Protein AF-0000000075738454 (afdb_homodimer)

Sequence (302 aa):
MANNEEPSRGLLDPVAKMLRLPFGTPEFIDKIVAGSVNQVGRRTLYMLITTWDAAGGGPFAASAVASTGLAKTAEIVQSMFIGPIFNPLLKMLGADKIAVRASLCASQLVGLGIMRYGLRSEPMHSMSVDALVDAIGPTMQHYLVGDISRGMANNEEPSRGLLDPVAKMLRLPFGTPEFIDKIVAGSVNQVGRRTLYMLITTWDAAGGGPFAASAVASTGLAKTAEIVQSMFIGPIFNPLLKMLGADKIAVRASLCASQLVGLGIMRYGLRSEPMHSMSVDALVDAIGPTMQHYLVGDISRG

Foldseek 3Di:
DPPPPLPPPVPEDPLCVQQQASHHQVVLLCQLLVDDLQQSLLSNLLRSVVSCVVVQLGNQLVQLPDPCHLVNSLVVNLVSQLPSHQLVSLVVVVHPPSNQLSNQLSVVVSVLSCQQRNVVPPPSVVDDSVVCSVVCSVVNSCSRHNDPDPD/DPPPPLPPPVPEDPLCVQQQASHHQVVLLCQLVVDDLQQSLLSNLLRSVVSCVVVQLGNQLVQLPDPCHLVNSLVVNLVSQLPSHQLVSLVVVVHPPSNQLSNQLSVVVSVLSCQQRNVVHPPSVVDDSVVCSVVCSVVNSCSRHNDPDPD

Radius of gyration: 19.19 Å; Cα contacts (8 Å, |Δi|>4): 409; chains: 2; bounding box: 45×64×48 Å

Secondary structure (DSSP, 8-state):
--------GGGS-HHHHHTT-SS-HHHHHHHHHTS-GGGHHHHHHHHHHHHHHHTTTHHHHHHHSSTTHHHHHHHHHHHHIIIIIIHHHHHHHT-SSHHHHHHHHHHHHHHHHIIIIIS--TTTTT--HHHHHHHHHHHHHHHHHS--S--/--------GGGS-HHHHHTT-SS-HHHHHHHHHTS-GGGHHHHHHHHHHHHHHHTTTHHHHHHHSSTTHHHHHHHHHHHHIIIIIIHHHHHHHT-SSHHHHHHHHHHHHHHHHIIIIIS--TTTTT--HHHHHHHHHHHHHHHHHS--S--

pLDDT: mean 91.1, std 14.72, range [26.97, 98.75]

Nearest PDB structures (foldseek):
  2np3-assembly1_A  TM=6.933E-01  e=3.991E-04  Streptomyces coelicolor
  2np3-assembly1_B  TM=7.091E-01  e=2.432E-03  Streptomyces coelicolor
  2np3-assembly1_A  TM=6.933E-01  e=3.858E-04  Streptomyces coelicolor
  2np3-assembly1_B  TM=7.091E-01  e=2.894E-03  Streptomyces coelicolor

Solvent-accessible surface area (backbone atoms only — not comparable to full-atom values): 15772 Å² total; per-residue (Å²): 130,84,77,78,70,69,75,69,72,80,76,44,45,72,62,16,57,59,56,41,46,94,53,38,54,69,57,54,50,49,61,40,64,72,50,60,78,92,45,31,19,35,49,46,47,45,54,52,50,53,32,20,64,74,51,69,32,20,50,35,29,56,19,62,78,34,88,76,26,44,50,53,44,50,54,52,48,41,49,44,37,26,54,76,43,33,39,58,46,31,56,74,70,68,44,72,65,43,66,58,30,18,42,50,45,27,23,43,50,50,12,42,39,39,37,32,32,36,64,50,36,79,56,59,43,75,52,51,68,67,56,48,29,42,44,46,14,61,46,40,31,35,41,61,74,42,80,46,57,77,124,130,84,77,76,68,70,75,70,71,80,74,45,46,73,62,18,57,59,56,40,46,94,53,38,54,70,58,53,49,49,61,41,65,70,49,60,81,92,45,32,20,35,47,46,48,46,52,52,51,54,33,20,63,73,51,69,33,21,50,34,28,57,19,62,78,33,88,77,27,46,50,55,44,51,55,53,47,43,51,44,36,25,56,76,44,33,39,58,46,31,57,74,68,67,43,72,66,43,66,57,30,17,43,51,45,26,23,43,49,50,12,43,38,39,36,31,32,36,64,50,35,81,56,58,44,74,53,50,68,65,55,48,30,41,45,46,14,60,46,41,31,35,42,60,72,43,81,47,56,76,124

Structure (mmCIF, N/CA/C/O backbone):
data_AF-0000000075738454-model_v1
#
loop_
_entity.id
_entity.type
_entity.pdbx_description
1 polymer 'Tetracyclin repressor-like C-terminal domain-containing protein'
#
loop_
_atom_site.group_PDB
_atom_site.id
_atom_site.type_symbol
_atom_site.label_atom_id
_atom_site.label_alt_id
_atom_site.label_comp_id
_atom_site.label_asym_id
_atom_site.label_entity_id
_atom_site.label_seq_id
_atom_site.pdbx_PDB_ins_code
_atom_site.Cartn_x
_atom_site.Cartn_y
_atom_site.Cartn_z
_atom_site.occupancy
_atom_site.B_iso_or_equiv
_atom_site.auth_seq_id
_atom_site.auth_comp_id
_atom_site.auth_asym_id
_atom_site.auth_atom_id
_atom_site.pdbx_PDB_model_num
ATOM 1 N N . MET A 1 1 ? -23.406 36.938 9.867 1 27.5 1 MET A N 1
ATOM 2 C CA . MET A 1 1 ? -22.938 36.094 8.773 1 27.5 1 MET A CA 1
ATOM 3 C C . MET A 1 1 ? -21.5 35.625 9 1 27.5 1 MET A C 1
ATOM 5 O O . MET A 1 1 ? -20.594 36.469 9.031 1 27.5 1 MET A O 1
ATOM 9 N N . ALA A 1 2 ? -21.281 34.719 9.891 1 34.38 2 ALA A N 1
ATOM 10 C CA . ALA A 1 2 ? -20 34.188 10.367 1 34.38 2 ALA A CA 1
ATOM 11 C C . ALA A 1 2 ? -19.078 33.844 9.203 1 34.38 2 ALA A C 1
ATOM 13 O O . ALA A 1 2 ? -19.422 33.062 8.344 1 34.38 2 ALA A O 1
ATOM 14 N N . ASN A 1 3 ? -18.359 34.781 8.68 1 34.34 3 ASN A N 1
ATOM 15 C CA . ASN A 1 3 ? -17.344 34.594 7.652 1 34.34 3 ASN A CA 1
ATOM 16 C C . ASN A 1 3 ? -16.391 33.438 8.023 1 34.34 3 ASN A C 1
ATOM 18 O O . ASN A 1 3 ? -15.555 33.594 8.906 1 34.34 3 ASN A O 1
ATOM 22 N N . ASN A 1 4 ? -16.781 32.219 8.164 1 39.31 4 ASN A N 1
ATOM 23 C CA . ASN A 1 4 ? -15.953 31.031 8.281 1 39.31 4 ASN A CA 1
ATOM 24 C C . ASN A 1 4 ? -14.828 31.016 7.254 1 39.31 4 ASN A C 1
ATOM 26 O O . ASN A 1 4 ? -15.023 30.609 6.109 1 39.31 4 ASN A O 1
ATOM 30 N N . GLU A 1 5 ? -13.992 31.984 7.145 1 38.47 5 GLU A N 1
ATOM 31 C CA . GLU A 1 5 ? -12.828 32.062 6.258 1 38.47 5 GLU A CA 1
ATOM 32 C C . GLU A 1 5 ? -11.977 30.812 6.363 1 38.47 5 GLU A C 1
ATOM 34 O O . GLU A 1 5 ? -11.578 30.406 7.461 1 38.47 5 GLU A O 1
ATOM 39 N N . GLU A 1 6 ? -12.219 29.766 5.539 1 47.38 6 GLU A N 1
ATOM 40 C CA . GLU A 1 6 ? -11.242 28.688 5.371 1 47.38 6 GLU A CA 1
ATOM 41 C C . GLU A 1 6 ? -9.82 29.203 5.551 1 47.38 6 GLU A C 1
ATOM 43 O O . GLU A 1 6 ? -9.445 30.234 4.984 1 47.38 6 GLU A O 1
ATOM 48 N N . PRO A 1 7 ? -9.18 29.062 6.656 1 47.97 7 PRO A N 1
ATOM 49 C CA . PRO A 1 7 ? -7.801 29.547 6.758 1 47.97 7 PRO A CA 1
ATOM 50 C C . PRO A 1 7 ? -7.086 29.578 5.406 1 47.97 7 PRO A C 1
ATOM 52 O O . PRO A 1 7 ? -7.352 28.734 4.547 1 47.97 7 PRO A O 1
ATOM 55 N N . SER A 1 8 ? -6.652 30.688 4.844 1 50.62 8 SER A N 1
ATOM 56 C CA . SER A 1 8 ? -6.023 30.984 3.559 1 50.62 8 SER A CA 1
ATOM 57 C C . SER A 1 8 ? -5.012 29.906 3.182 1 50.62 8 SER A C 1
ATOM 59 O O . SER A 1 8 ? -3.965 29.781 3.816 1 50.62 8 SER A O 1
ATOM 61 N N . ARG A 1 9 ? -5.406 28.703 2.713 1 56.66 9 ARG A N 1
ATOM 62 C CA . ARG A 1 9 ? -4.531 27.703 2.096 1 56.66 9 ARG A CA 1
ATOM 63 C C . ARG A 1 9 ? -3.344 28.375 1.41 1 56.66 9 ARG A C 1
ATOM 65 O O . ARG A 1 9 ? -2.354 27.719 1.092 1 56.66 9 ARG A O 1
ATOM 72 N N . GLY A 1 10 ? -3.447 29.594 1.139 1 59.38 10 GLY A N 1
ATOM 73 C CA . GLY A 1 10 ? -2.42 30.344 0.436 1 59.38 10 GLY A CA 1
ATOM 74 C C . GLY A 1 10 ? -1.092 30.375 1.17 1 59.38 10 GLY A C 1
ATOM 75 O O . GLY A 1 10 ? -0.034 30.484 0.547 1 59.38 10 GLY A O 1
ATOM 76 N N . LEU A 1 11 ? -1.122 30.156 2.479 1 78.5 11 LEU A N 1
ATOM 77 C CA . LEU A 1 11 ? 0.096 30.328 3.262 1 78.5 11 LEU A CA 1
ATOM 78 C C . LEU A 1 11 ? 0.729 28.984 3.594 1 78.5 11 LEU A C 1
ATOM 80 O O . LEU A 1 11 ? 1.894 28.922 3.998 1 78.5 11 LEU A O 1
ATOM 84 N N . LEU A 1 12 ? 0.255 28.016 2.896 1 87.75 12 LEU A N 1
ATOM 85 C CA . LEU A 1 12 ? 0.808 26.719 3.24 1 87.75 12 LEU A CA 1
ATOM 86 C C . LEU A 1 12 ? 2.029 26.391 2.383 1 87.75 12 LEU A C 1
ATOM 88 O O . LEU A 1 12 ? 2.15 26.891 1.26 1 87.75 12 LEU A O 1
ATOM 92 N N . ASP A 1 13 ? 2.965 25.656 2.938 1 95.88 13 ASP A N 1
ATOM 93 C CA . ASP A 1 13 ? 4.141 25.203 2.197 1 95.88 13 ASP A CA 1
ATOM 94 C C . ASP A 1 13 ? 3.742 24.25 1.072 1 95.88 13 ASP A C 1
ATOM 96 O O . ASP A 1 13 ? 2.641 23.688 1.078 1 95.88 13 ASP A O 1
ATOM 100 N N . PRO A 1 14 ? 4.613 24.047 0.109 1 94.88 14 PRO A N 1
ATOM 101 C CA . PRO A 1 14 ? 4.297 23.266 -1.09 1 94.88 14 PRO A CA 1
ATOM 102 C C . PRO A 1 14 ? 3.902 21.828 -0.769 1 94.88 14 PRO A C 1
ATOM 104 O O . PRO A 1 14 ? 3.057 21.234 -1.455 1 94.88 14 PRO A O 1
ATOM 107 N N . VAL A 1 15 ? 4.469 21.266 0.245 1 96.56 15 VAL A N 1
ATOM 108 C CA . VAL A 1 15 ? 4.164 19.891 0.624 1 96.56 15 VAL A CA 1
ATOM 109 C C . VAL A 1 15 ? 2.727 19.812 1.134 1 96.56 15 VAL A C 1
ATOM 111 O O . VAL A 1 15 ? 1.953 18.953 0.686 1 96.56 15 VAL A O 1
ATOM 114 N N . ALA A 1 16 ? 2.379 20.656 2.023 1 96.5 16 ALA A N 1
ATOM 115 C CA . ALA A 1 16 ? 1.025 20.688 2.568 1 96.5 16 ALA A CA 1
ATOM 116 C C . ALA A 1 16 ? -0.003 20.922 1.466 1 96.5 16 ALA A C 1
ATOM 118 O O . ALA A 1 16 ? -1.084 20.328 1.48 1 96.5 16 ALA A O 1
ATOM 119 N N . LYS A 1 17 ? 0.336 21.703 0.507 1 94.75 17 LYS A N 1
ATOM 120 C CA . LYS A 1 17 ? -0.569 21.969 -0.607 1 94.75 17 LYS A CA 1
ATOM 121 C C . LYS A 1 17 ? -0.786 20.719 -1.452 1 94.75 17 LYS A C 1
ATOM 123 O O . LYS A 1 17 ? -1.925 20.359 -1.762 1 94.75 17 LYS A O 1
ATOM 128 N N . MET A 1 18 ? 0.302 20.062 -1.78 1 93.06 18 MET A N 1
ATOM 129 C CA . MET A 1 18 ? 0.232 18.875 -2.633 1 93.06 18 MET A CA 1
ATOM 130 C C . MET A 1 18 ? -0.551 17.766 -1.95 1 93.06 18 MET A C 1
ATOM 132 O O . MET A 1 18 ? -1.33 17.062 -2.598 1 93.06 18 MET A O 1
ATOM 136 N N . LEU A 1 19 ? -0.396 17.703 -0.639 1 95.12 19 LEU A N 1
ATOM 137 C CA . LEU A 1 19 ? -1.05 16.641 0.114 1 95.12 19 LEU A CA 1
ATOM 138 C C . LEU A 1 19 ? -2.4 17.094 0.649 1 95.12 19 LEU A C 1
ATOM 140 O O . LEU A 1 19 ? -3.086 16.359 1.35 1 95.12 19 LEU A O 1
ATOM 144 N N . ARG A 1 20 ? -2.697 18.344 0.387 1 94.81 20 ARG A N 1
ATOM 145 C CA . ARG A 1 20 ? -3.969 18.922 0.801 1 94.81 20 ARG A CA 1
ATOM 146 C C . ARG A 1 20 ? -4.137 18.859 2.314 1 94.81 20 ARG A C 1
ATOM 148 O O . ARG A 1 20 ? -5.203 18.484 2.811 1 94.81 20 ARG A O 1
ATOM 155 N N . LEU A 1 21 ? -3.086 19.141 2.994 1 94.75 21 LEU A N 1
ATOM 156 C CA . LEU A 1 21 ? -3.133 19.203 4.453 1 94.75 21 LEU A CA 1
ATOM 157 C C . LEU A 1 21 ? -3.842 20.469 4.914 1 94.75 21 LEU A C 1
ATOM 159 O O . LEU A 1 21 ? -3.77 21.516 4.246 1 94.75 21 LEU A O 1
ATOM 163 N N . PRO A 1 22 ? -4.48 20.391 6.098 1 92.88 22 PRO A N 1
ATOM 164 C CA . PRO A 1 22 ? -5.203 21.562 6.621 1 92.88 22 PRO A CA 1
ATOM 165 C C . PRO A 1 22 ? -4.281 22.562 7.309 1 92.88 22 PRO A C 1
ATOM 167 O O . PRO A 1 22 ? -4.707 23.672 7.641 1 92.88 22 PRO A O 1
ATOM 170 N N . PHE A 1 23 ? -3.098 22.297 7.574 1 93.75 23 PHE A N 1
ATOM 171 C CA . PHE A 1 23 ? -2.07 23.156 8.164 1 93.75 23 PHE A CA 1
ATOM 172 C C . PHE A 1 23 ? -0.695 22.812 7.605 1 93.75 23 PHE A C 1
ATOM 174 O O . PHE A 1 23 ? -0.568 21.922 6.762 1 93.75 23 PHE A O 1
ATOM 181 N N . GLY A 1 24 ? 0.287 23.562 8.008 1 96.44 24 GLY A N 1
ATOM 182 C CA . GLY A 1 24 ? 1.624 23.375 7.465 1 96.44 24 GLY A CA 1
ATOM 183 C C . GLY A 1 24 ? 2.234 22.031 7.816 1 96.44 24 GLY A C 1
ATOM 184 O O . GLY A 1 24 ? 1.829 21.406 8.789 1 96.44 24 GLY A O 1
ATOM 185 N N . THR A 1 25 ? 3.234 21.656 7.062 1 96.94 25 THR A N 1
ATOM 186 C CA . THR A 1 25 ? 3.883 20.344 7.211 1 96.94 25 THR A CA 1
ATOM 187 C C . THR A 1 25 ? 4.543 20.234 8.586 1 96.94 25 THR A C 1
ATOM 189 O O . THR A 1 25 ? 4.41 19.203 9.25 1 96.94 25 THR A O 1
ATOM 192 N N . PRO A 1 26 ? 5.262 21.297 9.07 1 96.31 26 PRO A N 1
ATOM 193 C CA . PRO A 1 26 ? 5.848 21.172 10.406 1 96.31 26 PRO A CA 1
ATOM 194 C C . PRO A 1 26 ? 4.805 20.938 11.492 1 96.31 26 PRO A C 1
ATOM 196 O O . PRO A 1 26 ? 5.031 20.141 12.414 1 96.31 26 PRO A O 1
ATOM 199 N N . GLU A 1 27 ? 3.707 21.609 11.352 1 96.38 27 GLU A N 1
ATOM 200 C CA . GLU A 1 27 ? 2.631 21.422 12.32 1 96.38 27 GLU A CA 1
ATOM 201 C C . GLU A 1 27 ? 2.055 20 12.234 1 96.38 27 GLU A C 1
ATOM 203 O O . GLU A 1 27 ? 1.708 19.406 13.258 1 96.38 27 GLU A O 1
ATOM 208 N N . PHE A 1 28 ? 1.946 19.531 11.062 1 96.31 28 PHE A N 1
ATOM 209 C CA . PHE A 1 28 ? 1.491 18.156 10.852 1 96.31 28 PHE A CA 1
ATOM 210 C C . PHE A 1 28 ? 2.389 17.172 11.586 1 96.31 28 PHE A C 1
ATOM 212 O O . PHE A 1 28 ? 1.901 16.312 12.328 1 96.31 28 PHE A O 1
ATOM 219 N N . ILE A 1 29 ? 3.688 17.281 11.438 1 97.12 29 ILE A N 1
ATOM 220 C CA . ILE A 1 29 ? 4.66 16.406 12.07 1 97.12 29 ILE A CA 1
ATOM 221 C C . ILE A 1 29 ? 4.586 16.547 13.586 1 97.12 29 ILE A C 1
ATOM 223 O O . ILE A 1 29 ? 4.574 15.555 14.32 1 97.12 29 ILE A O 1
ATOM 227 N N . ASP A 1 30 ? 4.418 17.781 14.078 1 96.12 30 ASP A N 1
ATOM 228 C CA . ASP A 1 30 ? 4.352 18.062 15.508 1 96.12 30 ASP A CA 1
ATOM 229 C C . ASP A 1 30 ? 3.143 17.375 16.141 1 96.12 30 ASP A C 1
ATOM 231 O 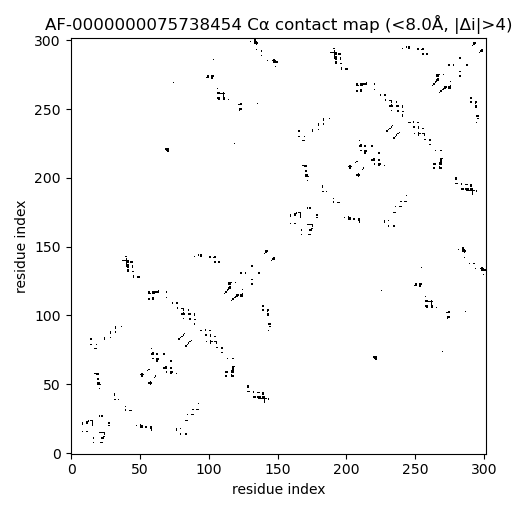O . ASP A 1 30 ? 3.244 16.812 17.234 1 96.12 30 ASP A O 1
ATOM 235 N N . LYS A 1 31 ? 2.1 17.391 15.453 1 95.69 31 LYS A N 1
ATOM 236 C CA . LYS A 1 31 ? 0.873 16.797 15.969 1 95.69 31 LYS A CA 1
ATOM 237 C C . LYS A 1 31 ? 0.992 15.281 16.062 1 95.69 31 LYS A C 1
ATOM 239 O O . LYS A 1 31 ? 0.417 14.656 16.953 1 95.69 31 LYS A O 1
ATOM 244 N N . ILE A 1 32 ? 1.707 14.688 15.133 1 95.56 32 ILE A N 1
ATOM 245 C CA . ILE A 1 32 ? 1.874 13.242 15.133 1 95.56 32 ILE A CA 1
ATOM 246 C C . ILE A 1 32 ? 2.785 12.82 16.281 1 95.56 32 ILE A C 1
ATOM 248 O O . ILE A 1 32 ? 2.506 11.844 16.984 1 95.56 32 ILE A O 1
ATOM 252 N N . VAL A 1 33 ? 3.834 13.594 16.578 1 94.88 33 VAL A N 1
ATOM 253 C CA . VAL A 1 33 ? 4.824 13.172 17.562 1 94.88 33 VAL A CA 1
ATOM 254 C C . VAL A 1 33 ? 4.359 13.555 18.969 1 94.88 33 VAL A C 1
ATOM 256 O O . VAL A 1 33 ? 4.906 13.086 19.969 1 94.88 33 VAL A O 1
ATOM 259 N N . ALA A 1 34 ? 3.389 14.445 19.125 1 92.31 34 ALA A N 1
ATOM 260 C CA . ALA A 1 34 ? 2.926 14.945 20.422 1 92.31 34 ALA A CA 1
ATOM 261 C C . ALA A 1 34 ? 2.242 13.844 21.219 1 92.31 34 ALA A C 1
ATOM 263 O O . ALA A 1 34 ? 2.238 13.875 22.453 1 92.31 34 ALA A O 1
ATOM 264 N N . GLY A 1 35 ? 1.736 12.82 20.672 1 90.69 35 GLY A N 1
ATOM 265 C CA . GLY A 1 35 ? 1.055 11.742 21.375 1 90.69 35 GLY A CA 1
ATOM 266 C C . GLY A 1 35 ? 1.962 10.57 21.688 1 90.69 35 GLY A C 1
ATOM 267 O O . GLY A 1 35 ? 3.166 10.617 21.438 1 90.69 35 GLY A O 1
ATOM 268 N N . SER A 1 36 ? 1.394 9.641 22.359 1 95.06 36 SER A N 1
ATOM 269 C CA . SER A 1 36 ? 2.141 8.438 22.703 1 95.06 36 SER A CA 1
ATOM 270 C C . SER A 1 36 ? 2.689 7.75 21.453 1 95.06 36 SER A C 1
ATOM 272 O O . SER A 1 36 ? 2.002 7.664 20.438 1 95.06 36 SER A O 1
ATOM 274 N N . VAL A 1 37 ? 3.883 7.25 21.609 1 95.88 37 VAL A N 1
ATOM 275 C CA . VAL A 1 37 ? 4.539 6.555 20.516 1 95.88 37 VAL A CA 1
ATOM 276 C C . VAL A 1 37 ? 3.787 5.262 20.203 1 95.88 37 VAL A C 1
ATOM 278 O O . VAL A 1 37 ? 3.83 4.773 19.062 1 95.88 37 VAL A O 1
ATOM 281 N N . ASN A 1 38 ? 3.025 4.77 21.125 1 95.94 38 ASN A N 1
ATOM 282 C CA . ASN A 1 38 ? 2.299 3.518 20.938 1 95.94 38 ASN A CA 1
ATOM 283 C C . ASN A 1 38 ? 1.1 3.695 20.016 1 95.94 38 ASN A C 1
ATOM 285 O O . ASN A 1 38 ? 0.53 2.713 19.531 1 95.94 38 ASN A O 1
ATOM 289 N N . GLN A 1 39 ? 0.773 4.934 19.734 1 96.62 39 GLN A N 1
ATOM 290 C CA . GLN A 1 39 ? -0.389 5.195 18.891 1 96.62 39 GLN A CA 1
ATOM 291 C C . GLN A 1 39 ? -0.016 6.062 17.703 1 96.62 39 GLN A C 1
ATOM 293 O O . GLN A 1 39 ? -0.885 6.672 17.078 1 96.62 39 GLN A O 1
ATOM 298 N N . VAL A 1 40 ? 1.227 6.164 17.438 1 97.75 40 VAL A N 1
ATOM 299 C CA . VAL A 1 40 ? 1.694 7.082 16.406 1 97.75 40 VAL A CA 1
ATOM 300 C C . VAL A 1 40 ? 1.186 6.629 15.039 1 97.75 40 VAL A C 1
ATOM 302 O O . VAL A 1 40 ? 0.875 7.453 14.172 1 97.75 40 VAL A O 1
ATOM 305 N N . GLY A 1 41 ? 1.093 5.324 14.805 1 97.62 41 GLY A N 1
ATOM 306 C CA . GLY A 1 41 ? 0.553 4.793 13.562 1 97.62 41 GLY A CA 1
ATOM 307 C C . GLY A 1 41 ? -0.899 5.168 13.336 1 97.62 41 GLY A C 1
ATOM 308 O O . GLY A 1 41 ? -1.254 5.68 12.273 1 97.62 41 GLY A O 1
ATOM 309 N N . ARG A 1 42 ? -1.692 4.961 14.359 1 97.56 42 ARG A N 1
ATOM 310 C CA . ARG A 1 42 ? -3.111 5.297 14.289 1 97.56 42 ARG A CA 1
ATOM 311 C C . ARG A 1 42 ? -3.311 6.797 14.094 1 97.56 42 ARG A C 1
ATOM 313 O O . ARG A 1 42 ? -4.133 7.215 13.281 1 97.56 42 ARG A O 1
ATOM 320 N N . ARG A 1 43 ? -2.58 7.578 14.789 1 97.44 43 ARG A N 1
ATOM 321 C CA . ARG A 1 43 ? -2.701 9.031 14.703 1 97.44 43 ARG A CA 1
ATOM 322 C C . ARG A 1 43 ? -2.326 9.531 13.312 1 97.44 43 ARG A C 1
ATOM 324 O O . ARG A 1 43 ? -3.018 10.383 12.75 1 97.44 43 ARG A O 1
ATOM 331 N N . THR A 1 44 ? -1.258 9 12.797 1 97.75 44 THR A N 1
ATOM 332 C CA . THR A 1 44 ? -0.819 9.375 11.461 1 97.75 44 THR A CA 1
ATOM 333 C C . THR A 1 44 ? -1.904 9.07 10.43 1 97.75 44 THR A C 1
ATOM 335 O O . THR A 1 44 ? -2.281 9.938 9.641 1 97.75 44 THR A O 1
ATOM 338 N N . LEU A 1 45 ? -2.416 7.891 10.469 1 97.81 45 LEU A N 1
ATOM 339 C CA . LEU A 1 45 ? -3.428 7.449 9.516 1 97.81 45 LEU A CA 1
ATOM 340 C C . LEU A 1 45 ? -4.715 8.25 9.672 1 97.81 45 LEU A C 1
ATOM 342 O O . LEU A 1 45 ? -5.309 8.68 8.68 1 97.81 45 LEU A O 1
ATOM 346 N N . TYR A 1 46 ? -5.156 8.414 10.859 1 97.69 46 TYR A N 1
ATOM 347 C CA . TYR A 1 46 ? -6.383 9.156 11.148 1 97.69 46 TYR A CA 1
ATOM 348 C C . TYR A 1 46 ? -6.309 10.57 10.594 1 97.69 46 TYR A C 1
ATOM 350 O O . TYR A 1 46 ? -7.238 11.031 9.922 1 97.69 46 TYR A O 1
ATOM 358 N N . MET A 1 47 ? -5.254 11.211 10.812 1 96.88 47 MET A N 1
ATOM 359 C CA . MET A 1 47 ? -5.098 12.594 10.359 1 96.88 47 MET A CA 1
ATOM 360 C C . MET A 1 47 ? -5.09 12.664 8.836 1 96.88 47 MET A C 1
ATOM 362 O O . MET A 1 47 ? -5.734 13.539 8.25 1 96.88 47 MET A O 1
ATOM 366 N N . LEU A 1 48 ? -4.387 11.766 8.211 1 97.5 48 LEU A N 1
ATOM 367 C CA . LEU A 1 48 ? -4.297 11.789 6.754 1 97.5 48 LEU A CA 1
ATOM 368 C C . LEU A 1 48 ? -5.641 11.461 6.121 1 97.5 48 LEU A C 1
ATOM 370 O O . LEU A 1 48 ? -6.086 12.156 5.199 1 97.5 48 LEU A O 1
ATOM 374 N N . ILE A 1 49 ? -6.371 10.414 6.629 1 97.94 49 ILE A N 1
ATOM 375 C CA . ILE A 1 49 ? -7.633 9.984 6.035 1 97.94 49 ILE A CA 1
ATOM 376 C C . ILE A 1 49 ? -8.695 11.062 6.262 1 97.94 49 ILE A C 1
ATOM 378 O O . ILE A 1 49 ? -9.438 11.406 5.34 1 97.94 49 ILE A O 1
ATOM 382 N N . THR A 1 50 ? -8.742 11.625 7.465 1 97.25 50 THR A N 1
ATOM 383 C CA . THR A 1 50 ? -9.711 12.68 7.738 1 97.25 50 THR A CA 1
ATOM 384 C C . THR A 1 50 ? -9.445 13.906 6.867 1 97.25 50 THR A C 1
ATOM 386 O O . THR A 1 50 ? -10.375 14.531 6.363 1 97.25 50 THR A O 1
ATOM 389 N N . THR A 1 51 ? -8.188 14.219 6.723 1 96.12 51 THR A N 1
ATOM 390 C CA . THR A 1 51 ? -7.777 15.328 5.867 1 96.12 51 THR A CA 1
ATOM 391 C C . THR A 1 51 ? -8.227 15.094 4.43 1 96.12 51 THR A C 1
ATOM 393 O O . THR A 1 51 ? -8.852 15.969 3.822 1 96.12 51 THR A O 1
ATOM 396 N N . TRP A 1 52 ? -7.93 13.922 3.844 1 97.06 52 TRP A N 1
ATOM 397 C CA . TRP A 1 52 ? -8.266 13.641 2.453 1 97.06 52 TRP A CA 1
ATOM 398 C C . TRP A 1 52 ? -9.773 13.523 2.27 1 97.06 52 TRP A C 1
ATOM 400 O O . TRP A 1 52 ? -10.312 13.938 1.238 1 97.06 52 TRP A O 1
ATOM 410 N N . ASP A 1 53 ? -10.461 12.969 3.246 1 95.94 53 ASP A N 1
ATOM 411 C CA . ASP A 1 53 ? -11.914 12.93 3.182 1 95.94 53 ASP A CA 1
ATOM 412 C C . ASP A 1 53 ? -12.508 14.336 3.117 1 95.94 53 ASP A C 1
ATOM 414 O O . ASP A 1 53 ? -13.469 14.578 2.387 1 95.94 53 ASP A O 1
ATOM 418 N N . ALA A 1 54 ? -11.922 15.25 3.842 1 94.94 54 ALA A N 1
ATOM 419 C CA . ALA A 1 54 ? -12.406 16.625 3.898 1 94.94 54 ALA A CA 1
ATOM 420 C C . ALA A 1 54 ? -11.984 17.406 2.654 1 94.94 54 ALA A C 1
ATOM 422 O O . ALA A 1 54 ? -12.578 18.438 2.336 1 94.94 54 ALA A O 1
ATOM 423 N N . ALA A 1 55 ? -10.984 16.953 2.01 1 93.81 55 ALA A N 1
ATOM 424 C CA . ALA A 1 55 ? -10.438 17.641 0.852 1 93.81 55 ALA A CA 1
ATOM 425 C C . ALA A 1 55 ? -10.852 16.969 -0.448 1 93.81 55 ALA A C 1
ATOM 427 O O . ALA A 1 55 ? -10.125 17.016 -1.443 1 93.81 55 ALA A O 1
ATOM 428 N N . GLY A 1 56 ? -11.93 16.219 -0.474 1 92.69 56 GLY A N 1
ATOM 429 C CA . GLY A 1 56 ? -12.461 15.609 -1.679 1 92.69 56 GLY A CA 1
ATOM 430 C C . GLY A 1 56 ? -11.625 14.445 -2.18 1 92.69 56 GLY A C 1
ATOM 431 O O . GLY A 1 56 ? -11.547 14.203 -3.387 1 92.69 56 GLY A O 1
ATOM 432 N N . GLY A 1 57 ? -10.836 13.828 -1.244 1 93.94 57 GLY A N 1
ATOM 433 C CA . GLY A 1 57 ? -10.062 12.656 -1.609 1 93.94 57 GLY A CA 1
ATOM 434 C C . GLY A 1 57 ? -8.586 12.945 -1.803 1 93.94 57 GLY A C 1
ATOM 435 O O . GLY A 1 57 ? -7.816 12.055 -2.176 1 93.94 57 GLY A O 1
ATOM 436 N N . GLY A 1 58 ? -8.242 14.195 -1.595 1 94.19 58 GLY A N 1
ATOM 437 C CA . GLY A 1 58 ? -6.828 14.531 -1.638 1 94.19 58 GLY A CA 1
ATOM 438 C C . GLY A 1 58 ? -6.254 14.508 -3.041 1 94.19 58 GLY A C 1
ATOM 439 O O . GLY A 1 58 ? -6.988 14.648 -4.02 1 94.19 58 GLY A O 1
ATOM 440 N N . PRO A 1 59 ? -4.938 14.359 -3.096 1 94.81 59 PRO A N 1
ATOM 441 C CA . PRO A 1 59 ? -4.258 14.461 -4.391 1 94.81 59 PRO A CA 1
ATOM 442 C C . PRO A 1 59 ? -4.637 13.336 -5.348 1 94.81 59 PRO A C 1
ATOM 444 O O . PRO A 1 59 ? -4.555 13.5 -6.566 1 94.81 59 PRO A O 1
ATOM 447 N N . PHE A 1 60 ? -5.098 12.273 -4.883 1 94.69 60 PHE A N 1
ATOM 448 C CA . PHE A 1 60 ? -5.379 11.109 -5.715 1 94.69 60 PHE A CA 1
ATOM 449 C C . PHE A 1 60 ? -6.711 11.266 -6.434 1 94.69 60 PHE A C 1
ATOM 451 O O . PHE A 1 60 ? -6.848 10.883 -7.598 1 94.69 60 PHE A O 1
ATOM 458 N N . ALA A 1 61 ? -7.703 11.805 -5.785 1 92.88 61 ALA A N 1
ATOM 459 C CA . ALA A 1 61 ? -8.992 12.055 -6.422 1 92.88 61 ALA A CA 1
ATOM 460 C C . ALA A 1 61 ? -8.859 13.094 -7.535 1 92.88 61 ALA A C 1
ATOM 462 O O . ALA A 1 61 ? -9.453 12.938 -8.602 1 92.88 61 ALA A O 1
ATOM 463 N N . ALA A 1 62 ? -8.094 14.102 -7.27 1 87.25 62 ALA A N 1
ATOM 464 C CA . ALA A 1 62 ? -7.863 15.156 -8.258 1 87.25 62 ALA A CA 1
ATOM 465 C C . ALA A 1 62 ? -7.191 14.594 -9.508 1 87.25 62 ALA A C 1
ATOM 467 O O . ALA A 1 62 ? -7.508 15.008 -10.625 1 87.25 62 ALA A O 1
ATOM 468 N N . SER A 1 63 ? -6.344 13.656 -9.359 1 85.94 63 SER A N 1
ATOM 469 C CA . SER A 1 63 ? -5.559 13.125 -10.461 1 85.94 63 SER A CA 1
ATOM 470 C C . SER A 1 63 ? -6.398 12.203 -11.344 1 85.94 63 SER A C 1
ATOM 472 O O . SER A 1 63 ? -6.109 12.031 -12.531 1 85.94 63 SER A O 1
ATOM 474 N N . ALA A 1 64 ? -7.316 11.539 -10.789 1 80.44 64 ALA A N 1
ATOM 475 C CA . ALA A 1 64 ? -8.172 10.602 -11.508 1 80.44 64 ALA A CA 1
ATOM 476 C C . ALA A 1 64 ? -8.898 11.297 -12.656 1 80.44 64 ALA A C 1
ATOM 478 O O . ALA A 1 64 ? -9.25 10.656 -13.656 1 80.44 64 ALA A O 1
ATOM 479 N N . VAL A 1 65 ? -9.016 12.547 -12.641 1 74.56 65 VAL A N 1
ATOM 480 C CA . VAL A 1 65 ? -9.734 13.273 -13.68 1 74.56 65 VAL A CA 1
ATOM 481 C C . VAL A 1 65 ? -8.773 14.211 -14.406 1 74.56 65 VAL A C 1
ATOM 483 O O . VAL A 1 65 ? -9.141 14.836 -15.406 1 74.56 65 VAL A O 1
ATOM 486 N N . ALA A 1 66 ? -7.578 14.203 -13.727 1 74.06 66 ALA A N 1
ATOM 487 C CA . ALA A 1 66 ? -6.621 15.141 -14.312 1 74.06 66 ALA A CA 1
ATOM 488 C C . ALA A 1 66 ? -5.801 14.469 -15.414 1 74.06 66 ALA A C 1
ATOM 490 O O . ALA A 1 66 ? -5.559 13.258 -15.367 1 74.06 66 ALA A O 1
ATOM 491 N N . SER A 1 67 ? -5.328 15.289 -16.328 1 70.44 67 SER A N 1
ATOM 492 C CA . SER A 1 67 ? -4.5 14.812 -17.438 1 70.44 67 SER A CA 1
ATOM 493 C C . SER A 1 67 ? -3.143 14.328 -16.938 1 70.44 67 SER A C 1
ATOM 495 O O . SER A 1 67 ? -2.502 13.492 -17.578 1 70.44 67 SER A O 1
ATOM 497 N N . THR A 1 68 ? -2.68 14.984 -15.875 1 68.19 68 THR A N 1
ATOM 498 C CA . THR A 1 68 ? -1.391 14.57 -15.328 1 68.19 68 THR A CA 1
ATOM 499 C C . THR A 1 68 ? -1.396 13.086 -14.992 1 68.19 68 THR A C 1
ATOM 501 O O . THR A 1 68 ? -0.382 12.398 -15.164 1 68.19 68 THR A O 1
ATOM 504 N N . GLY A 1 69 ? -2.516 12.672 -14.586 1 83.69 69 GLY A N 1
ATOM 505 C CA . GLY A 1 69 ? -2.756 11.242 -14.422 1 83.69 69 GLY A CA 1
ATOM 506 C C . GLY A 1 69 ? -2.283 10.711 -13.086 1 83.69 69 GLY A C 1
ATOM 507 O O . GLY A 1 69 ? -1.578 11.398 -12.352 1 83.69 69 GLY A O 1
ATOM 508 N N . LEU A 1 70 ? -2.504 9.609 -12.672 1 86.5 70 LEU A N 1
ATOM 509 C CA . LEU A 1 70 ? -2.299 8.93 -11.398 1 86.5 70 LEU A CA 1
ATOM 510 C C . LEU A 1 70 ? -0.826 8.594 -11.195 1 86.5 70 LEU A C 1
ATOM 512 O O . LEU A 1 70 ? -0.325 8.633 -10.07 1 86.5 70 LEU A O 1
ATOM 516 N N . ALA A 1 71 ? -0.133 8.359 -12.289 1 85 71 ALA A N 1
ATOM 517 C CA . ALA A 1 71 ? 1.282 8.016 -12.188 1 85 71 ALA A CA 1
ATOM 518 C C . ALA A 1 71 ? 2.1 9.188 -11.664 1 85 71 ALA A C 1
ATOM 520 O O . ALA A 1 71 ? 2.906 9.031 -10.742 1 85 71 ALA A O 1
ATOM 521 N N . LYS A 1 72 ? 1.874 10.297 -12.281 1 89.62 72 LYS A N 1
ATOM 522 C CA . LYS A 1 72 ? 2.586 11.5 -11.852 1 89.62 72 LYS A CA 1
ATOM 523 C C . LYS A 1 72 ? 2.207 11.883 -10.422 1 89.62 72 LYS A C 1
ATOM 525 O O . LYS A 1 72 ? 3.062 12.297 -9.641 1 89.62 72 LYS A O 1
ATOM 530 N N . THR A 1 73 ? 1.002 11.75 -10.102 1 93.25 73 THR A N 1
ATOM 531 C CA . THR A 1 73 ? 0.547 12.031 -8.742 1 93.25 73 THR A CA 1
ATOM 532 C C . THR A 1 73 ? 1.232 11.109 -7.738 1 93.25 73 THR A C 1
ATOM 534 O O . THR A 1 73 ? 1.748 11.57 -6.715 1 93.25 73 THR A O 1
ATOM 537 N N . ALA A 1 74 ? 1.256 9.836 -8.031 1 93.88 74 ALA A N 1
ATOM 538 C CA . ALA A 1 74 ? 1.916 8.875 -7.156 1 93.88 74 ALA A CA 1
ATOM 539 C C . ALA A 1 74 ? 3.393 9.219 -6.973 1 93.88 74 ALA A C 1
ATOM 541 O O . ALA A 1 74 ? 3.926 9.125 -5.867 1 93.88 74 ALA A O 1
ATOM 542 N N . GLU A 1 75 ? 4.004 9.625 -8.047 1 94 75 GLU A N 1
ATOM 543 C CA . GLU A 1 75 ? 5.414 9.992 -8.023 1 94 75 GLU A CA 1
ATOM 544 C C . GLU A 1 75 ? 5.66 11.188 -7.102 1 94 75 GLU A C 1
ATOM 546 O O . GLU A 1 75 ? 6.566 11.156 -6.266 1 94 75 GLU A O 1
ATOM 551 N N . ILE A 1 76 ? 4.832 12.133 -7.254 1 94.88 76 ILE A N 1
ATOM 552 C CA . ILE A 1 76 ? 5 13.352 -6.469 1 94.88 76 ILE A CA 1
ATOM 553 C C . ILE A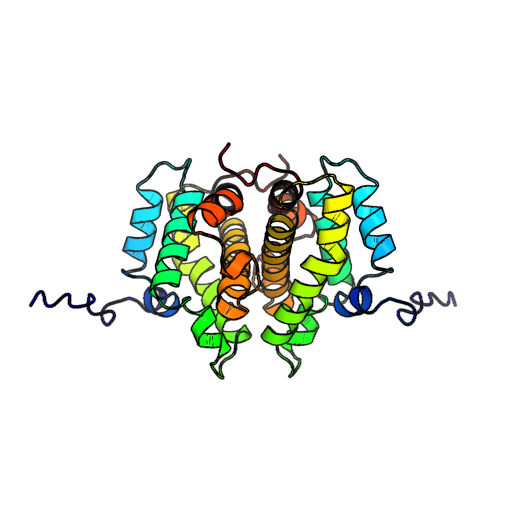 1 76 ? 4.66 13.07 -5.004 1 94.88 76 ILE A C 1
ATOM 555 O O . ILE A 1 76 ? 5.422 13.438 -4.105 1 94.88 76 ILE A O 1
ATOM 559 N N . VAL A 1 77 ? 3.658 12.367 -4.75 1 96.06 77 VAL A N 1
ATOM 560 C CA . VAL A 1 77 ? 3.148 12.148 -3.398 1 96.06 77 VAL A CA 1
ATOM 561 C C . VAL A 1 77 ? 4.109 11.25 -2.623 1 96.06 77 VAL A C 1
ATOM 563 O O . VAL A 1 77 ? 4.426 11.523 -1.462 1 96.06 77 VAL A O 1
ATOM 566 N N . GLN A 1 78 ? 4.562 10.25 -3.266 1 96.62 78 GLN A N 1
ATOM 567 C CA . GLN A 1 78 ? 5.488 9.383 -2.543 1 96.62 78 GLN A CA 1
ATOM 568 C C . GLN A 1 78 ? 6.75 10.141 -2.139 1 96.62 78 GLN A C 1
ATOM 570 O O . GLN A 1 78 ? 7.293 9.922 -1.054 1 96.62 78 GLN A O 1
ATOM 575 N N . SER A 1 79 ? 7.23 11.031 -2.93 1 97.19 79 SER A N 1
ATOM 576 C CA . SER A 1 79 ? 8.414 11.812 -2.586 1 97.19 79 SER A CA 1
ATOM 577 C C . SER A 1 79 ? 8.125 12.781 -1.443 1 97.19 79 SER A C 1
ATOM 579 O O . SER A 1 79 ? 8.984 13.016 -0.593 1 97.19 79 SER A O 1
ATOM 581 N N . MET A 1 80 ? 6.941 13.352 -1.45 1 97.69 80 MET A N 1
ATOM 582 C CA . MET A 1 80 ? 6.531 14.242 -0.366 1 97.69 80 MET A CA 1
ATOM 583 C C . MET A 1 80 ? 6.422 13.477 0.95 1 97.69 80 MET A C 1
ATOM 585 O O . MET A 1 80 ? 6.793 13.992 2.004 1 97.69 80 MET A O 1
ATOM 589 N N . PHE A 1 81 ? 5.938 12.273 0.904 1 97.25 81 PHE A N 1
ATOM 590 C CA . PHE A 1 81 ? 5.855 11.453 2.102 1 97.25 81 PHE A CA 1
ATOM 591 C C . PHE A 1 81 ? 7.25 11.102 2.615 1 97.25 81 PHE A C 1
ATOM 593 O O . PHE A 1 81 ? 7.543 11.281 3.799 1 97.25 81 PHE A O 1
ATOM 600 N N . ILE A 1 82 ? 8.109 10.656 1.802 1 96.62 82 ILE A N 1
ATOM 601 C CA . ILE A 1 82 ? 9.391 10.109 2.219 1 96.62 82 ILE A CA 1
ATOM 602 C C . ILE A 1 82 ? 10.281 11.227 2.766 1 96.62 82 ILE A C 1
ATOM 604 O O . ILE A 1 82 ? 10.719 11.172 3.916 1 96.62 82 ILE A O 1
ATOM 608 N N . GLY A 1 83 ? 10.508 12.234 1.986 1 96.75 83 GLY A N 1
ATOM 609 C CA . GLY A 1 83 ? 11.461 13.273 2.334 1 96.75 83 GLY A CA 1
ATOM 610 C C . GLY A 1 83 ? 10.945 14.219 3.396 1 96.75 83 GLY A C 1
ATOM 611 O O . GLY A 1 83 ? 11.406 14.195 4.539 1 96.75 83 GLY A O 1
ATOM 612 N N . PRO A 1 84 ? 9.898 14.93 3.117 1 97.56 84 PRO A N 1
ATOM 613 C CA . PRO A 1 84 ? 9.5 16.031 3.99 1 97.56 84 PRO A CA 1
ATOM 614 C C . PRO A 1 84 ? 8.656 15.57 5.176 1 97.56 84 PRO A C 1
ATOM 616 O O . PRO A 1 84 ? 8.547 16.281 6.18 1 97.56 84 PRO A O 1
ATOM 619 N N . ILE A 1 85 ? 8.109 14.359 5.074 1 97.88 85 ILE A N 1
ATOM 620 C CA . ILE A 1 85 ? 7.199 13.984 6.152 1 97.88 85 ILE A CA 1
ATOM 621 C C . ILE A 1 85 ? 7.844 12.906 7.016 1 97.88 85 ILE A C 1
ATOM 623 O O . ILE A 1 85 ? 8.141 13.133 8.188 1 97.88 85 ILE A O 1
ATOM 627 N N . PHE A 1 86 ? 8.18 11.82 6.438 1 98.38 86 PHE A N 1
ATOM 628 C CA . PHE A 1 86 ? 8.523 10.664 7.262 1 98.38 86 PHE A CA 1
ATOM 629 C C . PHE A 1 86 ? 9.992 10.719 7.676 1 98.38 86 PHE A C 1
ATOM 631 O O . PHE A 1 86 ? 10.344 10.273 8.773 1 98.38 86 PHE A O 1
ATOM 638 N N . ASN A 1 87 ? 10.867 11.258 6.793 1 98.06 87 ASN A N 1
ATOM 639 C CA . ASN A 1 87 ? 12.258 11.367 7.211 1 98.06 87 ASN A CA 1
ATOM 640 C C . ASN A 1 87 ? 12.398 12.172 8.5 1 98.06 87 ASN A C 1
ATOM 642 O O . ASN A 1 87 ? 12.914 11.664 9.5 1 98.06 87 ASN A O 1
ATOM 646 N N . PRO A 1 88 ? 11.852 13.438 8.562 1 97.88 88 PRO A N 1
ATOM 647 C CA . PRO A 1 88 ? 11.953 14.172 9.828 1 97.88 88 PRO A CA 1
ATOM 648 C C . PRO A 1 88 ? 11.156 13.523 10.953 1 97.88 88 PRO A C 1
ATOM 650 O O . PRO A 1 88 ? 11.594 13.531 12.109 1 97.88 88 PRO A O 1
ATOM 653 N N . LEU A 1 89 ? 10.016 12.93 10.695 1 97.88 89 LEU A N 1
ATOM 654 C CA . LEU A 1 89 ? 9.18 12.297 11.703 1 97.88 89 LEU A CA 1
ATOM 655 C C . LEU A 1 89 ? 9.914 11.133 12.367 1 97.88 89 LEU A C 1
ATOM 657 O O . LEU A 1 89 ? 9.93 11.023 13.594 1 97.88 89 LEU A O 1
ATOM 661 N N . LEU A 1 90 ? 10.547 10.328 11.57 1 98.19 90 LEU A N 1
ATOM 662 C CA . LEU A 1 90 ? 11.234 9.148 12.062 1 98.19 90 LEU A CA 1
ATOM 663 C C . LEU A 1 90 ? 12.484 9.531 12.844 1 98.19 90 LEU A C 1
ATOM 665 O O . LEU A 1 90 ? 12.844 8.867 13.82 1 98.19 90 LEU A O 1
ATOM 669 N N . LYS A 1 91 ? 13.125 10.602 12.422 1 97.44 91 LYS A N 1
ATOM 670 C CA . LYS A 1 91 ? 14.25 11.117 13.195 1 97.44 91 LYS A CA 1
ATOM 671 C C . LYS A 1 91 ? 13.805 11.547 14.586 1 97.44 91 LYS A C 1
ATOM 673 O O . LYS A 1 91 ? 14.461 11.227 15.578 1 97.44 91 LYS A O 1
ATOM 678 N N . MET A 1 92 ? 12.703 12.18 14.656 1 96.88 92 MET A N 1
ATOM 679 C CA . MET A 1 92 ? 12.18 12.648 15.93 1 96.88 92 MET A CA 1
ATOM 680 C C . MET A 1 92 ? 11.789 11.477 16.828 1 96.88 92 MET A C 1
ATOM 682 O O . MET A 1 92 ? 11.867 11.57 18.047 1 96.88 92 MET A O 1
ATOM 686 N N . LEU A 1 93 ? 11.383 10.422 16.234 1 96.62 93 LEU A N 1
ATOM 687 C CA . LEU A 1 93 ? 10.961 9.242 16.969 1 96.62 93 LEU A CA 1
ATOM 688 C C . LEU A 1 93 ? 12.164 8.406 17.391 1 96.62 93 LEU A C 1
ATOM 690 O O . LEU A 1 93 ? 12.023 7.43 18.141 1 96.62 93 LEU A O 1
ATOM 694 N N . GLY A 1 94 ? 13.375 8.719 16.891 1 96.31 94 GLY A N 1
ATOM 695 C CA . GLY A 1 94 ? 14.57 7.953 17.188 1 96.31 94 GLY A CA 1
ATOM 696 C C . GLY A 1 94 ? 14.609 6.609 16.484 1 96.31 94 GLY A C 1
ATOM 697 O O . GLY A 1 94 ? 15.172 5.645 17 1 96.31 94 GLY A O 1
ATOM 698 N N . ALA A 1 95 ? 14.008 6.594 15.344 1 96.56 95 ALA A N 1
ATOM 699 C CA . ALA A 1 95 ? 13.906 5.332 14.617 1 96.56 95 ALA A CA 1
ATOM 700 C C . ALA A 1 95 ? 15.227 4.996 13.922 1 96.56 95 ALA A C 1
ATOM 702 O O . ALA A 1 95 ? 16.031 5.887 13.641 1 96.56 95 ALA A O 1
ATOM 703 N N . ASP A 1 96 ? 15.492 3.721 13.688 1 96.88 96 ASP A N 1
ATOM 704 C CA . ASP A 1 96 ? 16.578 3.244 12.844 1 96.88 96 ASP A CA 1
ATOM 705 C C . ASP A 1 96 ? 16.125 3.082 11.398 1 96.88 96 ASP A C 1
ATOM 707 O O . ASP A 1 96 ? 14.938 3.246 11.094 1 96.88 96 ASP A O 1
ATOM 711 N N . LYS A 1 97 ? 17.016 2.914 10.5 1 97.56 97 LYS A N 1
ATOM 712 C CA . LYS A 1 97 ? 16.734 2.613 9.102 1 97.56 97 LYS A CA 1
ATOM 713 C C . LYS A 1 97 ? 15.695 3.578 8.531 1 97.56 97 LYS A C 1
ATOM 715 O O . LYS A 1 97 ? 14.711 3.154 7.926 1 97.56 97 LYS A O 1
ATOM 720 N N . ILE A 1 98 ? 15.859 4.789 8.727 1 97.94 98 ILE A N 1
ATOM 721 C CA . ILE A 1 98 ? 14.906 5.855 8.461 1 97.94 98 ILE A CA 1
ATOM 722 C C . ILE A 1 98 ? 14.461 5.797 7.004 1 97.94 98 ILE A C 1
ATOM 724 O O . ILE A 1 98 ? 13.258 5.828 6.711 1 97.94 98 ILE A O 1
ATOM 728 N N . ALA A 1 99 ? 15.375 5.633 6.059 1 97.56 99 ALA A N 1
ATOM 729 C CA . ALA A 1 99 ? 15.031 5.637 4.637 1 97.56 99 ALA A CA 1
ATOM 730 C C . ALA A 1 99 ? 14.117 4.465 4.293 1 97.56 99 ALA A C 1
ATOM 732 O O . ALA A 1 99 ? 13.156 4.625 3.537 1 97.56 99 ALA A O 1
ATOM 733 N N . VAL A 1 100 ? 14.383 3.311 4.883 1 97.88 100 VAL A N 1
ATOM 734 C CA . VAL A 1 100 ? 13.578 2.117 4.633 1 97.88 100 VAL A CA 1
ATOM 735 C C . VAL A 1 100 ? 12.188 2.291 5.23 1 97.88 100 VAL A C 1
ATOM 737 O O . VAL A 1 100 ? 11.18 2.074 4.551 1 97.88 100 VAL A O 1
ATOM 740 N N . ARG A 1 101 ? 12.203 2.781 6.461 1 98.69 101 ARG A N 1
ATOM 741 C CA . ARG A 1 101 ? 10.93 2.971 7.152 1 98.69 101 ARG A CA 1
ATOM 742 C C . ARG A 1 101 ? 10.062 3.998 6.434 1 98.69 101 ARG A C 1
ATOM 744 O O . ARG A 1 101 ? 8.859 3.803 6.281 1 98.69 101 ARG A O 1
ATOM 751 N N . ALA A 1 102 ? 10.648 5.023 5.988 1 98.62 102 ALA A N 1
ATOM 752 C CA . ALA A 1 102 ? 9.914 6.059 5.27 1 98.62 102 ALA A CA 1
ATOM 753 C C . ALA A 1 102 ? 9.297 5.504 3.988 1 98.62 102 ALA A C 1
ATOM 755 O O . ALA A 1 102 ? 8.141 5.797 3.668 1 98.62 102 ALA A O 1
ATOM 756 N N . SER A 1 103 ? 10.047 4.715 3.281 1 98.44 103 SER A N 1
ATOM 757 C CA . SER A 1 103 ? 9.57 4.145 2.027 1 98.44 103 SER A CA 1
ATOM 758 C C . SER A 1 103 ? 8.445 3.145 2.268 1 98.44 103 SER A C 1
ATOM 760 O O . SER A 1 103 ? 7.496 3.068 1.482 1 98.44 103 SER A O 1
ATOM 762 N N . LEU A 1 104 ? 8.516 2.373 3.352 1 98.56 104 LEU A N 1
ATOM 763 C CA . LEU A 1 104 ? 7.453 1.442 3.719 1 98.56 104 LEU A CA 1
ATOM 764 C C . LEU A 1 104 ? 6.164 2.189 4.039 1 98.56 104 LEU A C 1
ATOM 766 O O . LEU A 1 104 ? 5.094 1.823 3.553 1 98.56 104 LEU A O 1
ATOM 770 N N . CYS A 1 105 ? 6.285 3.244 4.809 1 98.75 105 CYS A N 1
ATOM 771 C CA . CYS A 1 105 ? 5.125 4.066 5.141 1 98.75 105 CYS A CA 1
ATOM 772 C C . CYS A 1 105 ? 4.5 4.66 3.885 1 98.75 105 CYS A C 1
ATOM 774 O O . CYS A 1 105 ? 3.283 4.59 3.701 1 98.75 105 CYS A O 1
ATOM 776 N N . ALA A 1 106 ? 5.332 5.172 3.062 1 98.56 106 ALA A N 1
ATOM 777 C CA . ALA A 1 106 ? 4.852 5.781 1.825 1 98.56 106 ALA A CA 1
ATOM 778 C C . ALA A 1 106 ? 4.145 4.754 0.947 1 98.56 106 ALA A C 1
ATOM 780 O O . ALA A 1 106 ? 3.105 5.047 0.349 1 98.56 106 ALA A O 1
ATOM 781 N N . SER A 1 107 ? 4.648 3.562 0.858 1 98.44 107 SER A N 1
ATOM 782 C CA . SER A 1 107 ? 4.062 2.531 0.008 1 98.44 107 SER A CA 1
ATOM 783 C C . SER A 1 107 ? 2.654 2.174 0.466 1 98.44 107 SER A C 1
ATOM 785 O O . SER A 1 107 ? 1.741 2.057 -0.354 1 98.44 107 SER A O 1
ATOM 787 N N . GLN A 1 108 ? 2.465 2.035 1.729 1 98.69 108 GLN A N 1
ATOM 788 C CA . GLN A 1 108 ? 1.138 1.728 2.254 1 98.69 108 GLN A CA 1
ATOM 789 C C . GLN A 1 108 ? 0.161 2.867 1.979 1 98.69 108 GLN A C 1
ATOM 791 O O . GLN A 1 108 ? -0.977 2.631 1.568 1 98.69 108 GLN A O 1
ATOM 796 N N . LEU A 1 109 ? 0.629 4.094 2.18 1 98.5 109 LEU A N 1
ATOM 797 C CA . LEU A 1 109 ? -0.254 5.246 2.055 1 98.5 109 LEU A CA 1
ATOM 798 C C . LEU A 1 109 ? -0.573 5.531 0.592 1 98.5 109 LEU A C 1
ATOM 800 O O . LEU A 1 109 ? -1.69 5.938 0.263 1 98.5 109 LEU A O 1
ATOM 804 N 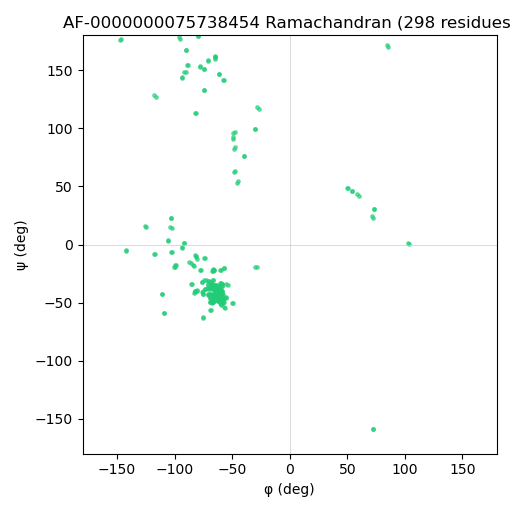N . VAL A 1 110 ? 0.352 5.383 -0.271 1 97.75 110 VAL A N 1
ATOM 805 C CA . VAL A 1 110 ? 0.109 5.547 -1.7 1 97.75 110 VAL A CA 1
ATOM 806 C C . VAL A 1 110 ? -0.907 4.508 -2.174 1 97.75 110 VAL A C 1
ATOM 808 O O . VAL A 1 110 ? -1.859 4.84 -2.883 1 97.75 110 VAL A O 1
ATOM 811 N N . GLY A 1 111 ? -0.713 3.254 -1.72 1 98.06 111 GLY A N 1
ATOM 812 C CA . GLY A 1 111 ? -1.689 2.227 -2.047 1 98.06 111 GLY A CA 1
ATOM 813 C C . GLY A 1 111 ? -3.09 2.559 -1.564 1 98.06 111 GLY A C 1
ATOM 814 O O . GLY A 1 111 ? -4.055 2.439 -2.32 1 98.06 111 GLY A O 1
ATOM 815 N N . LEU A 1 112 ? -3.172 2.973 -0.376 1 98.38 112 LEU A N 1
ATOM 816 C CA . LEU A 1 112 ? -4.453 3.377 0.195 1 98.38 112 LEU A CA 1
ATOM 817 C C . LEU A 1 112 ? -5.059 4.531 -0.595 1 98.38 112 LEU A C 1
ATOM 819 O O . LEU A 1 112 ? -6.242 4.496 -0.943 1 98.38 112 LEU A O 1
ATOM 823 N N . GLY A 1 113 ? -4.289 5.559 -0.832 1 97.44 113 GLY A N 1
ATOM 824 C CA . GLY A 1 113 ? -4.781 6.723 -1.547 1 97.44 113 GLY A CA 1
ATOM 825 C C . GLY A 1 113 ? -5.289 6.398 -2.938 1 97.44 113 GLY A C 1
ATOM 826 O O . GLY A 1 113 ? -6.359 6.863 -3.336 1 97.44 113 GLY A O 1
ATOM 827 N N . ILE A 1 114 ? -4.59 5.621 -3.623 1 96.75 114 ILE A N 1
ATOM 828 C CA . ILE A 1 114 ? -4.969 5.246 -4.98 1 96.75 114 ILE A CA 1
ATOM 829 C C . ILE A 1 114 ? -6.258 4.426 -4.953 1 96.75 114 ILE A C 1
ATOM 831 O O . ILE A 1 114 ? -7.207 4.723 -5.684 1 96.75 114 ILE A O 1
ATOM 835 N N . MET A 1 115 ? -6.336 3.5 -4.125 1 97.19 115 MET A N 1
ATOM 836 C CA . MET A 1 115 ? -7.477 2.59 -4.152 1 97.19 115 MET A CA 1
ATOM 837 C C . MET A 1 115 ? -8.719 3.262 -3.588 1 97.19 115 MET A C 1
ATOM 839 O O . MET A 1 115 ? -9.812 3.137 -4.152 1 97.19 115 MET A O 1
ATOM 843 N N . ARG A 1 116 ? -8.508 3.982 -2.498 1 97.75 116 ARG A N 1
ATOM 844 C CA . ARG A 1 116 ? -9.68 4.57 -1.851 1 97.75 116 ARG A CA 1
ATOM 845 C C . ARG A 1 116 ? -10.188 5.781 -2.627 1 97.75 116 ARG A C 1
ATOM 847 O O . ARG A 1 116 ? 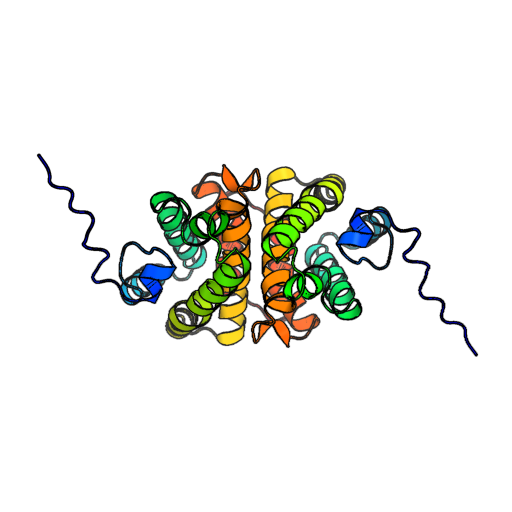-11.391 5.945 -2.814 1 97.75 116 ARG A O 1
ATOM 854 N N . TYR A 1 117 ? -9.281 6.559 -3.107 1 96.5 117 TYR A N 1
ATOM 855 C CA . TYR A 1 117 ? -9.695 7.855 -3.635 1 96.5 117 TYR A CA 1
ATOM 856 C C . TYR A 1 117 ? -9.539 7.906 -5.148 1 96.5 117 TYR A C 1
ATOM 858 O O . TYR A 1 117 ? -10.367 8.492 -5.848 1 96.5 117 TYR A O 1
ATOM 866 N N . GLY A 1 118 ? -8.484 7.41 -5.609 1 95.31 118 GLY A N 1
ATOM 867 C CA . GLY A 1 118 ? -8.234 7.43 -7.039 1 95.31 118 GLY A CA 1
ATOM 868 C C . GLY A 1 118 ? -9.156 6.512 -7.824 1 95.31 118 GLY A C 1
ATOM 869 O O . GLY A 1 118 ? -9.805 6.945 -8.781 1 95.31 118 GLY A O 1
ATOM 870 N N . LEU A 1 119 ? -9.25 5.316 -7.383 1 94.69 119 LEU A N 1
ATOM 871 C CA . LEU A 1 119 ? -10.016 4.293 -8.086 1 94.69 119 LEU A CA 1
ATOM 872 C C . LEU A 1 119 ? -11.398 4.125 -7.465 1 94.69 119 LEU A C 1
ATOM 874 O O . LEU A 1 119 ? -12.281 3.508 -8.062 1 94.69 119 LEU A O 1
ATOM 878 N N . ARG A 1 120 ? -11.5 4.598 -6.32 1 96.06 120 ARG A N 1
ATOM 879 C CA . ARG A 1 120 ? -12.742 4.414 -5.566 1 96.06 120 ARG A CA 1
ATOM 880 C C . ARG A 1 120 ? -13.117 2.939 -5.492 1 96.06 120 ARG A C 1
ATOM 882 O O . ARG A 1 120 ? -14.266 2.576 -5.762 1 96.06 120 ARG A O 1
ATOM 889 N N . SER A 1 121 ? -12.133 2.139 -5.184 1 96.94 121 SER A N 1
ATOM 890 C CA . SER A 1 121 ? -12.312 0.693 -5.105 1 96.94 121 SER A CA 1
ATOM 891 C C . SER A 1 121 ? -13.078 0.3 -3.844 1 96.94 121 SER A C 1
ATOM 893 O O . SER A 1 121 ? -12.766 0.778 -2.75 1 96.94 121 SER A O 1
ATOM 895 N N . GLU A 1 122 ? -14.062 -0.57 -4.086 1 97 122 GLU A N 1
ATOM 896 C CA . GLU A 1 122 ? -14.836 -1.041 -2.943 1 97 122 GLU A CA 1
ATOM 897 C C . GLU A 1 122 ? -14.266 -2.346 -2.393 1 97 122 GLU A C 1
ATOM 899 O O . GLU A 1 122 ? -13.758 -3.174 -3.148 1 97 122 GLU A O 1
ATOM 904 N N . PRO A 1 123 ? -14.328 -2.51 -0.954 1 97.56 123 PRO A N 1
ATOM 905 C CA . PRO A 1 123 ? -15.055 -1.71 0.031 1 97.56 123 PRO A CA 1
ATOM 906 C C . PRO A 1 123 ? -14.219 -0.568 0.603 1 97.56 123 PRO A C 1
ATOM 908 O O . PRO A 1 123 ? -14.719 0.225 1.406 1 97.56 123 PRO A O 1
ATOM 911 N N . MET A 1 124 ? -13.016 -0.419 0.162 1 97.5 124 MET A N 1
ATOM 912 C CA . MET A 1 124 ? -12.102 0.546 0.763 1 97.5 124 MET A CA 1
ATOM 913 C C . MET A 1 124 ? -12.641 1.967 0.623 1 97.5 124 MET A C 1
ATOM 915 O O . MET A 1 124 ? -12.484 2.785 1.53 1 97.5 124 MET A O 1
ATOM 919 N N . HIS A 1 125 ? -13.234 2.201 -0.424 1 97.38 125 HIS A N 1
ATOM 920 C CA . HIS A 1 125 ? -13.773 3.529 -0.706 1 97.38 125 HIS A CA 1
ATOM 921 C C . HIS A 1 125 ? -14.844 3.92 0.305 1 97.38 125 HIS A C 1
ATOM 923 O O . HIS A 1 125 ? -14.906 5.074 0.738 1 97.38 125 HIS A O 1
ATOM 929 N N . SER A 1 126 ? -15.648 2.996 0.746 1 97.56 126 SER A N 1
ATOM 930 C CA . SER A 1 126 ? -16.812 3.314 1.564 1 97.56 126 SER A CA 1
ATOM 931 C C . SER A 1 126 ? -16.562 3 3.035 1 97.56 126 SER A C 1
ATOM 933 O O . SER A 1 126 ? -17.375 3.332 3.896 1 97.56 126 SER A O 1
ATOM 935 N N . MET A 1 127 ? -15.461 2.408 3.309 1 97.62 127 MET A N 1
ATOM 936 C CA . MET A 1 127 ? -15.141 2.076 4.695 1 97.62 127 MET A CA 1
ATOM 937 C C . MET A 1 127 ? -15.047 3.338 5.547 1 97.62 127 MET A C 1
ATOM 939 O O . MET A 1 127 ? -14.57 4.375 5.082 1 97.62 127 MET A O 1
ATOM 943 N N . SER A 1 128 ? -15.453 3.188 6.84 1 97.62 128 SER A N 1
ATOM 944 C CA . SER A 1 128 ? -15.328 4.312 7.758 1 97.62 128 SER A CA 1
ATOM 945 C C . SER A 1 128 ? -13.867 4.586 8.109 1 97.62 128 SER A C 1
ATOM 947 O O . SER A 1 128 ? -13.023 3.693 8 1 97.62 128 SER A O 1
ATOM 949 N N . VAL A 1 129 ? -13.641 5.777 8.523 1 97.56 129 VAL A N 1
ATOM 950 C CA . VAL A 1 129 ? -12.297 6.16 8.961 1 97.56 129 VAL A CA 1
ATOM 951 C C . VAL A 1 129 ? -11.844 5.254 10.102 1 97.56 129 VAL A C 1
ATOM 953 O O . VAL A 1 129 ? -10.727 4.746 10.094 1 97.56 129 VAL A O 1
ATOM 956 N N . ASP A 1 130 ? -12.75 4.984 11.023 1 97.19 130 ASP A N 1
ATOM 957 C CA . ASP A 1 130 ? -12.398 4.172 12.18 1 97.19 130 ASP A CA 1
ATOM 958 C C . ASP A 1 130 ? -12.016 2.756 11.766 1 97.19 130 ASP A C 1
ATOM 960 O O . ASP A 1 130 ? -11.055 2.188 12.289 1 97.19 130 ASP A O 1
ATOM 964 N N . ALA A 1 131 ? -12.734 2.199 10.859 1 97.25 131 ALA A N 1
ATOM 965 C CA . ALA A 1 131 ? -12.453 0.846 10.383 1 97.25 131 ALA A CA 1
ATOM 966 C C . ALA A 1 131 ? -11.094 0.782 9.688 1 97.25 131 ALA A C 1
ATOM 968 O O . ALA A 1 131 ? -10.328 -0.164 9.891 1 97.25 131 ALA A O 1
ATOM 969 N N . LEU A 1 132 ? -10.797 1.807 8.867 1 98.25 132 LEU A N 1
ATOM 970 C CA . LEU A 1 132 ? -9.516 1.863 8.18 1 98.25 132 LEU A CA 1
ATOM 971 C C . LEU A 1 132 ? -8.367 2.035 9.164 1 98.25 132 LEU A C 1
ATOM 973 O O . LEU A 1 132 ? -7.328 1.386 9.039 1 98.25 132 LEU A O 1
ATOM 977 N N . VAL A 1 133 ? -8.609 2.896 10.117 1 98.12 133 VAL A N 1
ATOM 978 C CA . VAL A 1 133 ? -7.574 3.152 11.109 1 98.12 133 VAL A CA 1
ATOM 979 C C . VAL A 1 133 ? -7.34 1.899 11.945 1 98.12 133 VAL A C 1
ATOM 981 O O . VAL A 1 133 ? -6.195 1.568 12.273 1 98.12 133 VAL A O 1
ATOM 984 N N . ASP A 1 134 ? -8.406 1.188 12.258 1 97.44 134 ASP A N 1
ATOM 985 C CA . ASP A 1 134 ? -8.266 -0.049 13.023 1 97.44 134 ASP A CA 1
ATOM 986 C C . ASP A 1 134 ? -7.504 -1.103 12.227 1 97.44 134 ASP A C 1
ATOM 988 O O . ASP A 1 134 ? -6.68 -1.832 12.781 1 97.44 134 ASP A O 1
ATOM 992 N N . ALA A 1 135 ? -7.73 -1.139 11 1 97.88 135 ALA A N 1
ATOM 993 C CA . ALA A 1 135 ? -7.176 -2.199 10.164 1 97.88 135 ALA A CA 1
ATOM 994 C C . ALA A 1 135 ? -5.742 -1.881 9.758 1 97.88 135 ALA A C 1
ATOM 996 O O . ALA A 1 135 ? -4.875 -2.762 9.766 1 97.88 135 ALA A O 1
ATOM 997 N N . ILE A 1 136 ? -5.469 -0.599 9.398 1 98.62 136 ILE A N 1
ATOM 998 C CA . ILE A 1 136 ? -4.184 -0.242 8.805 1 98.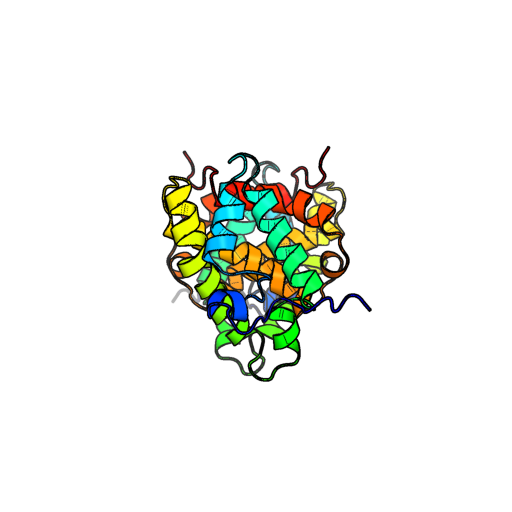62 136 ILE A CA 1
ATOM 999 C C . ILE A 1 136 ? -3.277 0.375 9.867 1 98.62 136 ILE A C 1
ATOM 1001 O O . ILE A 1 136 ? -2.061 0.447 9.695 1 98.62 136 ILE A O 1
ATOM 1005 N N . GLY A 1 137 ? -3.844 0.841 10.961 1 97.69 137 GLY A N 1
ATOM 1006 C CA . GLY A 1 137 ? -3.078 1.445 12.039 1 97.69 137 GLY A CA 1
ATOM 1007 C C . GLY A 1 137 ? -1.901 0.597 12.484 1 97.69 137 GLY A C 1
ATOM 1008 O O . GLY A 1 137 ? -0.775 1.089 12.578 1 97.69 137 GLY A O 1
ATOM 1009 N N . PRO A 1 138 ? -2.139 -0.648 12.75 1 97.25 138 PRO A N 1
ATOM 1010 C CA . PRO A 1 138 ? -1.047 -1.53 13.164 1 97.25 138 PRO A CA 1
ATOM 1011 C C . PRO A 1 138 ? 0.068 -1.624 12.125 1 97.25 138 PRO A C 1
ATOM 1013 O O . PRO A 1 138 ? 1.237 -1.786 12.484 1 97.25 138 PRO A O 1
ATOM 1016 N N . THR A 1 139 ? -0.286 -1.56 10.859 1 98.25 139 THR A N 1
ATOM 1017 C CA . THR A 1 139 ? 0.705 -1.569 9.789 1 98.25 139 THR A CA 1
ATOM 1018 C C . THR A 1 139 ? 1.577 -0.318 9.852 1 98.25 139 THR A C 1
ATOM 1020 O O . THR A 1 139 ? 2.807 -0.409 9.805 1 98.25 139 THR A O 1
ATOM 1023 N N . MET A 1 140 ? 0.94 0.825 9.984 1 98.38 140 MET A N 1
ATOM 1024 C CA . MET A 1 140 ? 1.697 2.066 10.109 1 98.38 140 MET A CA 1
ATOM 1025 C C . MET A 1 140 ? 2.562 2.047 11.367 1 98.38 140 MET A C 1
ATOM 1027 O O . MET A 1 140 ? 3.695 2.529 11.352 1 98.38 140 MET A O 1
ATOM 1031 N N . GLN A 1 141 ? 2.051 1.516 12.453 1 98.25 141 GLN A N 1
ATOM 1032 C CA . GLN A 1 141 ? 2.801 1.386 13.695 1 98.25 141 GLN A CA 1
ATOM 1033 C C . GLN A 1 141 ? 4.051 0.536 13.5 1 98.25 141 GLN A C 1
ATOM 1035 O O . GLN A 1 141 ? 5.137 0.903 13.953 1 98.25 141 GLN A O 1
ATOM 1040 N N . HIS A 1 142 ? 3.869 -0.527 12.797 1 97.69 142 HIS A N 1
ATOM 1041 C CA . HIS A 1 142 ? 4.957 -1.453 12.5 1 97.69 142 HIS A CA 1
ATOM 1042 C C . HIS A 1 142 ? 6.047 -0.775 11.672 1 97.69 142 HIS A C 1
ATOM 1044 O O . HIS A 1 142 ? 7.234 -0.895 11.992 1 97.69 142 HIS A O 1
ATOM 1050 N N . TYR A 1 143 ? 5.652 -0.041 10.656 1 98.5 143 TYR A N 1
ATOM 1051 C CA . TYR A 1 143 ? 6.617 0.601 9.766 1 98.5 143 TYR A CA 1
ATOM 1052 C C . TYR A 1 143 ? 7.324 1.752 10.469 1 98.5 143 TYR A C 1
ATOM 1054 O O . TYR A 1 143 ? 8.508 2.002 10.227 1 98.5 143 TYR A O 1
ATOM 1062 N N . LEU A 1 144 ? 6.641 2.398 11.375 1 98.06 144 LEU A N 1
ATOM 1063 C CA . LEU A 1 144 ? 7.207 3.578 12.023 1 98.06 144 LEU A CA 1
ATOM 1064 C C . LEU A 1 144 ? 8.133 3.182 13.164 1 98.06 144 LEU A C 1
ATOM 1066 O O . LEU A 1 144 ? 9.211 3.764 13.328 1 98.06 144 LEU A O 1
ATOM 1070 N N . VAL A 1 145 ? 7.742 2.143 13.953 1 96.5 145 VAL A N 1
ATOM 1071 C CA . VAL A 1 145 ? 8.508 1.949 15.18 1 96.5 145 VAL A CA 1
ATOM 1072 C C . VAL A 1 145 ? 8.68 0.457 15.453 1 96.5 145 VAL A C 1
ATOM 1074 O O . VAL A 1 145 ? 9.391 0.068 16.375 1 96.5 145 VAL A O 1
ATOM 1077 N N . GLY A 1 146 ? 8.055 -0.401 14.641 1 95.69 146 GLY A N 1
ATOM 1078 C CA . GLY A 1 146 ? 8.156 -1.833 14.867 1 95.69 146 GLY A CA 1
ATOM 1079 C C . GLY A 1 146 ? 9.445 -2.432 14.352 1 95.69 146 GLY A C 1
ATOM 1080 O O . GLY A 1 146 ? 10.297 -1.718 13.812 1 95.69 146 GLY A O 1
ATOM 1081 N N . ASP A 1 147 ? 9.586 -3.74 14.547 1 94.38 147 ASP A N 1
ATOM 1082 C CA . ASP A 1 147 ? 10.758 -4.457 14.047 1 94.38 147 ASP A CA 1
ATOM 1083 C C . ASP A 1 147 ? 10.586 -4.816 12.57 1 94.38 147 ASP A C 1
ATOM 1085 O O . ASP A 1 147 ? 9.734 -5.637 12.219 1 94.38 147 ASP A O 1
ATOM 1089 N N . ILE A 1 148 ? 11.406 -4.203 11.734 1 94.31 148 ILE A N 1
ATOM 1090 C CA . ILE A 1 148 ? 11.258 -4.445 10.305 1 94.31 148 ILE A CA 1
ATOM 1091 C C . ILE A 1 148 ? 12.391 -5.344 9.812 1 94.31 148 ILE A C 1
ATOM 1093 O O . ILE A 1 148 ? 12.562 -5.535 8.609 1 94.31 148 ILE A O 1
ATOM 1097 N N . SER A 1 149 ? 13.234 -5.773 10.758 1 84 149 SER A N 1
ATOM 1098 C CA . SER A 1 149 ? 14.297 -6.719 10.438 1 84 149 SER A CA 1
ATOM 1099 C C . SER A 1 149 ? 14.109 -8.039 11.164 1 84 149 SER A C 1
ATOM 1101 O O . SER A 1 149 ? 13.492 -8.086 12.234 1 84 149 SER A O 1
ATOM 1103 N N . ARG A 1 150 ? 14.102 -9.25 10.484 1 64.44 150 ARG A N 1
ATOM 1104 C CA . ARG A 1 150 ? 14.148 -10.484 11.266 1 64.44 150 ARG A CA 1
ATOM 1105 C C . ARG A 1 150 ? 15.242 -10.414 12.328 1 64.44 150 ARG A C 1
ATOM 1107 O O . ARG A 1 150 ? 16.344 -9.93 12.062 1 64.44 150 ARG A O 1
ATOM 1114 N N . GLY A 1 151 ? 14.82 -10.023 13.664 1 42.84 151 GLY A N 1
ATOM 1115 C CA . GLY A 1 151 ? 15.836 -10.227 14.68 1 42.84 151 GLY A CA 1
ATOM 1116 C C . GLY A 1 151 ? 16.75 -11.406 14.391 1 42.84 151 GLY A C 1
ATOM 1117 O O . GLY A 1 151 ? 16.422 -12.266 13.578 1 42.84 151 GLY A O 1
ATOM 1118 N N . MET B 1 1 ? 22.266 -29.094 -25.469 1 26.97 1 MET B N 1
ATOM 1119 C CA . MET B 1 1 ? 21.719 -27.734 -25.484 1 26.97 1 MET B CA 1
ATOM 1120 C C . MET B 1 1 ? 20.344 -27.719 -24.828 1 26.97 1 MET B C 1
ATOM 1122 O O . MET B 1 1 ? 19.406 -28.359 -25.312 1 26.97 1 MET B O 1
ATOM 1126 N N . ALA B 1 2 ? 20.297 -27.766 -23.516 1 34.19 2 ALA B N 1
ATOM 1127 C CA . ALA B 1 2 ? 19.125 -27.875 -22.641 1 34.19 2 ALA B CA 1
ATOM 1128 C C . ALA B 1 2 ? 18.047 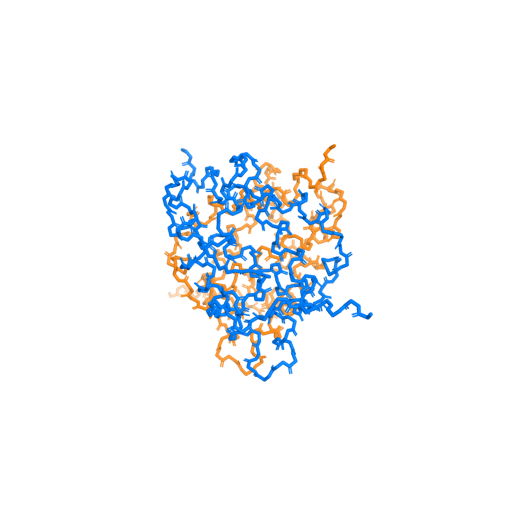-26.859 -23.047 1 34.19 2 ALA B C 1
ATOM 1130 O O . ALA B 1 2 ? 18.297 -25.656 -23.094 1 34.19 2 ALA B O 1
ATOM 1131 N N . ASN B 1 3 ? 17.25 -27.156 -24.016 1 34.22 3 ASN B N 1
ATOM 1132 C CA . ASN B 1 3 ? 16.125 -26.344 -24.422 1 34.22 3 ASN B CA 1
ATOM 1133 C C . ASN B 1 3 ? 15.273 -25.922 -23.219 1 34.22 3 ASN B C 1
ATOM 1135 O O . ASN B 1 3 ? 14.531 -26.734 -22.672 1 34.22 3 ASN B O 1
ATOM 1139 N N . ASN B 1 4 ? 15.711 -25.188 -22.281 1 39.38 4 ASN B N 1
ATOM 1140 C CA . ASN B 1 4 ? 14.977 -24.547 -21.188 1 39.38 4 ASN B CA 1
ATOM 1141 C C . ASN B 1 4 ? 13.711 -23.859 -21.703 1 39.38 4 ASN B C 1
ATOM 1143 O O . ASN B 1 4 ? 13.75 -22.703 -22.125 1 39.38 4 ASN B O 1
ATOM 1147 N N . GLU B 1 5 ? 12.844 -24.469 -22.406 1 38.84 5 GLU B N 1
ATOM 1148 C CA . GLU B 1 5 ? 11.562 -23.938 -22.875 1 38.84 5 GLU B CA 1
ATOM 1149 C C . GLU B 1 5 ? 10.781 -23.297 -21.75 1 38.84 5 GLU B C 1
ATOM 1151 O O . GLU B 1 5 ? 10.586 -23.906 -20.688 1 38.84 5 GLU B O 1
ATOM 1156 N N . GLU B 1 6 ? 10.914 -21.969 -21.516 1 47.44 6 GLU B N 1
ATOM 1157 C CA . GLU B 1 6 ? 9.984 -21.234 -20.672 1 47.44 6 GLU B CA 1
ATOM 1158 C C . GLU B 1 6 ? 8.586 -21.844 -20.734 1 47.44 6 GLU B C 1
ATOM 1160 O O . GLU B 1 6 ? 8.078 -22.141 -21.812 1 47.44 6 GLU B O 1
ATOM 1165 N N . PRO B 1 7 ? 8.141 -22.625 -19.828 1 48.22 7 PRO B N 1
ATOM 1166 C CA . PRO B 1 7 ? 6.777 -23.156 -19.922 1 48.22 7 PRO B CA 1
ATOM 1167 C C . PRO B 1 7 ? 5.832 -22.234 -20.672 1 48.22 7 PRO B C 1
ATOM 1169 O O . PRO B 1 7 ? 6.004 -21 -20.641 1 48.22 7 PRO B O 1
ATOM 1172 N N . SER B 1 8 ? 5.223 -22.578 -21.797 1 50.66 8 SER B N 1
ATOM 1173 C CA . SER B 1 8 ? 4.344 -21.859 -22.719 1 50.66 8 SER B CA 1
ATOM 1174 C C . SER B 1 8 ? 3.365 -20.969 -21.969 1 50.66 8 SER B C 1
ATOM 1176 O O . SER B 1 8 ? 2.453 -21.469 -21.297 1 50.66 8 SER B O 1
ATOM 1178 N N . ARG B 1 9 ? 3.748 -19.797 -21.422 1 56.44 9 ARG B N 1
ATOM 1179 C CA . ARG B 1 9 ? 2.863 -18.766 -20.891 1 56.44 9 ARG B CA 1
ATOM 1180 C C . ARG B 1 9 ? 1.526 -18.766 -21.625 1 56.44 9 ARG B C 1
ATOM 1182 O O . ARG B 1 9 ? 0.564 -18.141 -21.172 1 56.44 9 ARG B O 1
ATOM 1189 N N . GLY B 1 10 ? 1.491 -19.312 -22.75 1 59.5 10 GLY B N 1
ATOM 1190 C CA . GLY B 1 10 ? 0.301 -19.328 -23.578 1 59.5 10 GLY B CA 1
ATOM 1191 C C . GLY B 1 10 ? -0.881 -20.016 -22.922 1 59.5 10 GLY B C 1
ATOM 1192 O O . GLY B 1 10 ? -2.035 -19.688 -23.203 1 59.5 10 GLY B O 1
ATOM 1193 N N . LEU B 1 11 ? -0.624 -20.875 -21.938 1 78.19 11 LEU B N 1
ATOM 1194 C CA . LEU B 1 11 ? -1.705 -21.688 -21.391 1 78.19 11 LEU B CA 1
ATOM 1195 C C . LEU B 1 11 ? -2.15 -21.156 -20.031 1 78.19 11 LEU B C 1
ATOM 1197 O O . LEU B 1 11 ? -3.219 -21.516 -19.531 1 78.19 11 LEU B O 1
ATOM 1201 N N . LEU B 1 12 ? -1.719 -19.969 -19.797 1 87.5 12 LEU B N 1
ATOM 1202 C CA . LEU B 1 12 ? -2.084 -19.453 -18.484 1 87.5 12 LEU B CA 1
ATOM 1203 C C . LEU B 1 12 ? -3.412 -18.719 -18.531 1 87.5 12 LEU B C 1
ATOM 1205 O O . LEU B 1 12 ? -3.785 -18.172 -19.578 1 87.5 12 LEU B O 1
ATOM 1209 N N . ASP B 1 13 ? -4.16 -18.75 -17.453 1 95.88 13 ASP B N 1
ATOM 1210 C CA . ASP B 1 13 ? -5.406 -18 -17.328 1 95.88 13 ASP B CA 1
ATOM 1211 C C . ASP B 1 13 ? -5.148 -16.5 -17.359 1 95.88 13 ASP B C 1
ATOM 1213 O O . ASP B 1 13 ? -4.02 -16.047 -17.141 1 95.88 13 ASP B O 1
ATOM 1217 N N . PRO B 1 14 ? -6.16 -15.695 -17.625 1 94.81 14 PRO B N 1
ATOM 1218 C CA . PRO B 1 14 ? -6.008 -14.25 -17.812 1 94.81 14 PRO B CA 1
ATOM 1219 C C . PRO B 1 14 ? -5.434 -13.555 -16.578 1 94.81 14 PRO B C 1
ATOM 1221 O O . PRO B 1 14 ? -4.688 -12.578 -16.719 1 94.81 14 PRO B O 1
ATOM 1224 N N . VAL B 1 15 ? -5.754 -14.047 -15.438 1 96.56 15 VAL B N 1
ATOM 1225 C CA . VAL B 1 15 ? -5.262 -13.438 -14.211 1 96.56 15 VAL B CA 1
ATOM 1226 C C . VAL B 1 15 ? -3.754 -13.641 -14.094 1 96.56 15 VAL B C 1
ATOM 1228 O O . VAL B 1 15 ? -3.008 -12.688 -13.859 1 96.56 15 VAL B O 1
ATOM 1231 N N . ALA B 1 16 ? -3.314 -14.828 -14.266 1 96.5 16 ALA B N 1
ATOM 1232 C CA . ALA B 1 16 ? -1.892 -15.148 -14.219 1 96.5 16 ALA B CA 1
ATOM 1233 C C . ALA B 1 16 ? -1.114 -14.359 -15.266 1 96.5 16 ALA B C 1
ATOM 1235 O O . ALA B 1 16 ? 0 -13.898 -15.008 1 96.5 16 ALA B O 1
ATOM 1236 N N . LYS B 1 17 ? -1.695 -14.141 -16.391 1 94.81 17 LYS B N 1
ATOM 1237 C CA . LYS B 1 17 ? -1.044 -13.367 -17.438 1 94.81 17 LYS B CA 1
ATOM 1238 C C . LYS B 1 17 ? -0.88 -11.906 -17.031 1 94.81 17 LYS B C 1
ATOM 1240 O O . LYS B 1 17 ? 0.208 -11.344 -17.156 1 94.81 17 LYS B O 1
ATOM 1245 N N . MET B 1 18 ? -1.942 -11.336 -16.531 1 93.19 18 MET B N 1
ATOM 1246 C CA . MET B 1 18 ? -1.931 -9.922 -16.156 1 93.19 18 MET B CA 1
ATOM 1247 C C . MET B 1 18 ? -0.94 -9.672 -15.023 1 93.19 18 MET B C 1
ATOM 1249 O O . MET B 1 18 ? -0.239 -8.656 -15.016 1 93.19 18 MET B O 1
ATOM 1253 N N . LEU B 1 19 ? -0.847 -10.656 -14.141 1 95.31 19 LEU B N 1
ATOM 1254 C CA . LEU B 1 19 ? 0.026 -10.5 -12.984 1 95.31 19 LEU B CA 1
ATOM 1255 C C . LEU B 1 19 ? 1.408 -11.078 -13.258 1 95.31 19 LEU B C 1
ATOM 1257 O O . LEU B 1 19 ? 2.275 -11.078 -12.383 1 95.31 19 LEU B O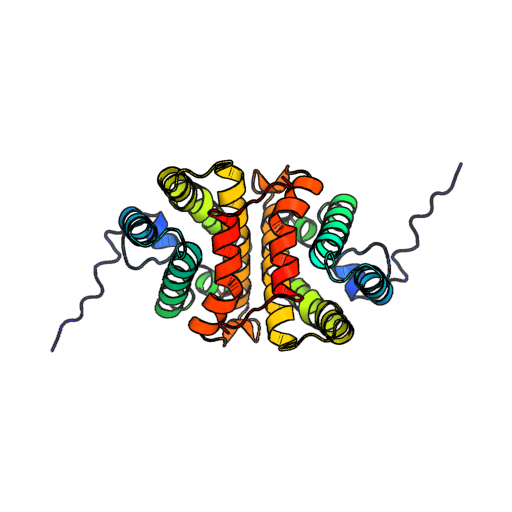 1
ATOM 1261 N N . ARG B 1 20 ? 1.55 -11.625 -14.43 1 94.81 20 ARG B N 1
ATOM 1262 C CA . ARG B 1 20 ? 2.82 -12.203 -14.867 1 94.81 20 ARG B CA 1
ATOM 1263 C C . ARG B 1 20 ? 3.275 -13.305 -13.906 1 94.81 20 ARG B C 1
ATOM 1265 O O . ARG B 1 20 ? 4.441 -13.344 -13.508 1 94.81 20 ARG B O 1
ATOM 1272 N N . LEU B 1 21 ? 2.348 -14.109 -13.523 1 94.81 21 LEU B N 1
ATOM 1273 C CA . LEU B 1 21 ? 2.66 -15.266 -12.688 1 94.81 21 LEU B CA 1
ATOM 1274 C C . LEU B 1 21 ? 3.332 -16.359 -13.508 1 94.81 21 LEU B C 1
ATOM 1276 O O . LEU B 1 21 ? 3.057 -16.516 -14.703 1 94.81 21 LEU B O 1
ATOM 1280 N N . PRO B 1 22 ? 4.184 -17.156 -12.836 1 92.88 22 PRO B N 1
ATOM 1281 C CA . PRO B 1 22 ? 4.895 -18.234 -13.539 1 92.88 22 PRO B CA 1
ATOM 1282 C C . PRO B 1 22 ? 4.031 -19.469 -13.734 1 92.88 22 PRO B C 1
ATOM 1284 O O . PRO B 1 22 ? 4.414 -20.391 -14.469 1 92.88 22 PRO B O 1
ATOM 1287 N N . PHE B 1 23 ? 2.934 -19.625 -13.148 1 93.75 23 PHE B N 1
ATOM 1288 C CA . PHE B 1 23 ? 1.966 -20.719 -13.266 1 93.75 23 PHE B CA 1
ATOM 1289 C C . PHE B 1 23 ? 0.545 -20.188 -13.078 1 93.75 23 PHE B C 1
ATOM 1291 O O . PHE B 1 23 ? 0.338 -19 -12.875 1 93.75 23 PHE B O 1
ATOM 1298 N N . GLY B 1 24 ? -0.411 -21.078 -13.242 1 96.44 24 GLY B N 1
ATOM 1299 C CA . GLY B 1 24 ? -1.806 -20.672 -13.188 1 96.44 24 GLY B CA 1
ATOM 1300 C C . GLY B 1 24 ? -2.217 -20.156 -11.82 1 96.44 24 GLY B C 1
ATOM 1301 O O . GLY B 1 24 ? -1.582 -20.469 -10.812 1 96.44 24 GLY B O 1
ATOM 1302 N N . THR B 1 25 ? -3.295 -19.406 -11.797 1 96.94 25 THR B N 1
ATOM 1303 C CA . THR B 1 25 ? -3.783 -18.766 -10.578 1 96.94 25 THR B CA 1
ATOM 1304 C C . THR B 1 25 ? -4.164 -19.797 -9.531 1 96.94 25 THR B C 1
ATOM 1306 O O . THR B 1 25 ? -3.812 -19.656 -8.352 1 96.94 25 THR B O 1
ATOM 1309 N N . PRO B 1 26 ? -4.871 -20.906 -9.914 1 96.31 26 PRO B N 1
ATOM 1310 C CA . PRO B 1 26 ? -5.188 -21.922 -8.898 1 96.31 26 PRO B CA 1
ATOM 1311 C C . PRO B 1 26 ? -3.943 -22.516 -8.25 1 96.31 26 PRO B C 1
ATOM 1313 O O . PRO B 1 26 ? -3.92 -22.734 -7.035 1 96.31 26 PRO B O 1
ATOM 1316 N N . GLU B 1 27 ? -2.963 -22.734 -9.062 1 96.31 27 GLU B N 1
ATOM 1317 C CA . GLU B 1 27 ? -1.712 -23.266 -8.523 1 96.31 27 GLU B CA 1
ATOM 1318 C C . GLU B 1 27 ? -1.036 -22.25 -7.598 1 96.31 27 GLU B C 1
ATOM 1320 O O . GLU B 1 27 ? -0.453 -22.641 -6.582 1 96.31 27 GLU B O 1
ATOM 1325 N N . PHE B 1 28 ? -1.109 -21.031 -7.969 1 96.31 28 PHE B N 1
ATOM 1326 C CA . PHE B 1 28 ? -0.579 -19.969 -7.133 1 96.31 28 PHE B CA 1
ATOM 1327 C C . PHE B 1 28 ? -1.231 -19.984 -5.754 1 96.31 28 PHE B C 1
ATOM 1329 O O . PHE B 1 28 ? -0.54 -19.969 -4.734 1 96.31 28 PHE B O 1
ATOM 1336 N N . ILE B 1 29 ? -2.531 -20.062 -5.68 1 97.12 29 ILE B N 1
ATOM 1337 C CA . ILE B 1 29 ? -3.289 -20.062 -4.43 1 97.12 29 ILE B CA 1
ATOM 1338 C C . ILE B 1 29 ? -2.949 -21.328 -3.633 1 97.12 29 ILE B C 1
ATOM 1340 O O . ILE B 1 29 ? -2.711 -21.25 -2.424 1 97.12 29 ILE B O 1
ATOM 1344 N N . ASP B 1 30 ? -2.803 -22.469 -4.316 1 96.12 30 ASP B N 1
ATOM 1345 C CA . ASP B 1 30 ? -2.496 -23.734 -3.662 1 96.12 30 ASP B CA 1
ATOM 1346 C C . ASP B 1 30 ? -1.134 -23.688 -2.973 1 96.12 30 ASP B C 1
ATOM 1348 O O . ASP B 1 30 ? -0.979 -24.172 -1.854 1 96.12 30 ASP B O 1
ATOM 1352 N N . LYS B 1 31 ? -0.239 -23.078 -3.605 1 95.69 31 LYS B N 1
ATOM 1353 C CA . LYS B 1 31 ? 1.113 -22.984 -3.061 1 95.69 31 LYS B CA 1
ATOM 1354 C C . LYS B 1 31 ? 1.149 -22.094 -1.818 1 95.69 31 LYS B C 1
ATOM 1356 O O . LYS B 1 31 ? 1.935 -22.344 -0.899 1 95.69 31 LYS B O 1
ATOM 1361 N N . ILE B 1 32 ? 0.329 -21.078 -1.79 1 95.56 32 ILE B N 1
ATOM 1362 C CA . ILE B 1 32 ? 0.295 -20.172 -0.647 1 95.56 32 ILE B CA 1
ATOM 1363 C C . ILE B 1 32 ? -0.343 -20.875 0.549 1 95.56 32 ILE B C 1
ATOM 1365 O O . ILE B 1 32 ? 0.148 -20.766 1.675 1 95.56 32 ILE B O 1
ATOM 1369 N N . VAL B 1 33 ? -1.377 -21.703 0.334 1 94.94 33 VAL B N 1
ATOM 1370 C CA . VAL B 1 33 ? -2.123 -22.266 1.447 1 94.94 33 VAL B CA 1
ATOM 1371 C C . VAL B 1 33 ? -1.441 -23.562 1.917 1 94.94 33 VAL B C 1
ATOM 1373 O O . VAL B 1 33 ? -1.75 -24.078 2.994 1 94.94 33 VAL B O 1
ATOM 1376 N N . ALA B 1 34 ? -0.545 -24.156 1.152 1 92.25 34 ALA B N 1
ATOM 1377 C CA . ALA B 1 34 ? 0.104 -25.422 1.469 1 92.25 34 ALA B CA 1
ATOM 1378 C C . ALA B 1 34 ? 1.015 -25.297 2.686 1 92.25 34 ALA B C 1
ATOM 1380 O O . ALA B 1 34 ? 1.239 -26.266 3.412 1 92.25 34 ALA B O 1
ATOM 1381 N N . GLY B 1 35 ? 1.493 -24.156 3.045 1 90.56 35 GLY B N 1
ATOM 1382 C CA . GLY B 1 35 ? 2.379 -23.969 4.18 1 90.56 35 GLY B CA 1
ATOM 1383 C C . GLY B 1 35 ? 1.648 -23.547 5.441 1 90.56 35 GLY B C 1
ATOM 1384 O O . GLY B 1 35 ? 0.418 -23.484 5.461 1 90.56 35 GLY B O 1
ATOM 1385 N N . SER B 1 36 ? 2.412 -23.406 6.461 1 94.94 36 SER B N 1
ATOM 1386 C CA . SER B 1 36 ? 1.847 -22.984 7.734 1 94.94 36 SER B CA 1
ATOM 1387 C C . SER B 1 36 ? 1.142 -21.641 7.598 1 94.94 36 SER B C 1
ATOM 1389 O O . SER B 1 36 ? 1.637 -20.734 6.918 1 94.94 36 SER B O 1
ATOM 1391 N N . VAL B 1 37 ? 0.037 -21.547 8.297 1 95.81 37 VAL B N 1
ATOM 1392 C CA . VAL B 1 37 ? -0.746 -20.328 8.281 1 95.81 37 VAL B CA 1
ATOM 1393 C C . VAL B 1 37 ? 0.049 -19.188 8.938 1 95.81 37 VAL B C 1
ATOM 1395 O O . VAL B 1 37 ? -0.153 -18.016 8.625 1 95.81 37 VAL B O 1
ATOM 1398 N N . ASN B 1 38 ? 1.006 -19.531 9.75 1 95.88 38 ASN B N 1
ATOM 1399 C CA . ASN B 1 38 ? 1.796 -18.531 10.461 1 95.88 38 ASN B CA 1
ATOM 1400 C C . ASN B 1 38 ? 2.783 -17.828 9.531 1 95.88 38 ASN B C 1
ATOM 1402 O O . ASN B 1 38 ? 3.34 -16.781 9.891 1 95.88 38 ASN B O 1
ATOM 1406 N N . GLN B 1 39 ? 2.943 -18.375 8.352 1 96.5 39 GLN B N 1
ATOM 1407 C CA . GLN B 1 39 ? 3.904 -17.797 7.418 1 96.5 39 GLN B CA 1
ATOM 1408 C C . GLN B 1 39 ? 3.24 -17.453 6.086 1 96.5 39 GLN B C 1
ATOM 1410 O O . GLN B 1 39 ? 3.92 -17.281 5.074 1 96.5 39 GLN B O 1
ATOM 1415 N N . VAL B 1 40 ? 1.97 -17.422 6.082 1 97.75 40 VAL B N 1
ATOM 1416 C CA . VAL B 1 40 ? 1.238 -17.25 4.828 1 97.75 40 VAL B CA 1
ATOM 1417 C C . VAL B 1 40 ? 1.524 -15.859 4.25 1 97.75 40 VAL B C 1
ATOM 1419 O O . VAL B 1 40 ? 1.597 -15.695 3.031 1 97.75 40 VAL B O 1
ATOM 1422 N N . GLY B 1 41 ? 1.688 -14.852 5.094 1 97.56 41 GLY B N 1
ATOM 1423 C CA . GLY B 1 41 ? 2.035 -13.516 4.641 1 97.56 41 GLY B CA 1
ATOM 1424 C C . GLY B 1 41 ? 3.381 -13.445 3.947 1 97.56 41 GLY B C 1
ATOM 1425 O O . GLY B 1 41 ? 3.486 -12.922 2.838 1 97.56 41 GLY B O 1
ATOM 1426 N N . ARG B 1 42 ? 4.359 -14.031 4.582 1 97.56 42 ARG B N 1
ATOM 1427 C CA . ARG B 1 42 ? 5.707 -14.062 4.02 1 97.56 42 ARG B CA 1
ATOM 1428 C C . ARG B 1 42 ? 5.734 -14.844 2.709 1 97.56 42 ARG B C 1
ATOM 1430 O O . ARG B 1 42 ? 6.352 -14.406 1.734 1 97.56 42 ARG B O 1
ATOM 1437 N N . ARG B 1 43 ? 5.086 -15.938 2.672 1 97.44 43 ARG B N 1
ATOM 1438 C CA . ARG B 1 43 ? 5.059 -16.781 1.48 1 97.44 43 ARG B CA 1
ATOM 1439 C C . ARG B 1 43 ? 4.391 -16.062 0.314 1 97.44 43 ARG B C 1
ATOM 1441 O O . ARG B 1 43 ? 4.883 -16.109 -0.814 1 97.44 43 ARG B O 1
ATOM 1448 N N . THR B 1 44 ? 3.291 -15.43 0.597 1 97.75 44 THR B N 1
ATOM 1449 C CA . THR B 1 44 ? 2.576 -14.672 -0.427 1 97.75 44 THR B CA 1
ATOM 1450 C C . THR B 1 44 ? 3.473 -13.594 -1.024 1 97.75 44 THR B C 1
ATOM 1452 O O . THR B 1 44 ? 3.619 -13.5 -2.244 1 97.75 44 THR B O 1
ATOM 1455 N N . LEU B 1 45 ? 4.09 -12.828 -0.193 1 97.81 45 LEU B N 1
ATOM 1456 C CA . LEU B 1 45 ? 4.941 -11.727 -0.623 1 97.81 45 LEU B CA 1
ATOM 1457 C C . LEU B 1 45 ? 6.156 -12.242 -1.384 1 97.81 45 LEU B C 1
ATOM 1459 O O . LEU B 1 45 ? 6.512 -11.703 -2.434 1 97.81 45 LEU B O 1
ATOM 1463 N N . TYR B 1 46 ? 6.789 -13.227 -0.857 1 97.69 46 TYR B N 1
ATOM 1464 C CA . TYR B 1 46 ? 7.977 -13.797 -1.479 1 97.69 46 TYR B CA 1
ATOM 1465 C C . TYR B 1 46 ? 7.676 -14.273 -2.896 1 97.69 46 TYR B C 1
ATOM 1467 O O . TYR B 1 46 ? 8.414 -13.961 -3.832 1 97.69 46 TYR B O 1
ATOM 1475 N N . MET B 1 47 ? 6.629 -14.945 -3.055 1 96.88 47 MET B N 1
ATOM 1476 C CA . MET B 1 47 ? 6.266 -15.477 -4.363 1 96.88 47 MET B CA 1
ATOM 1477 C C . MET B 1 47 ? 5.969 -14.352 -5.348 1 96.88 47 MET B C 1
ATOM 1479 O O . MET B 1 47 ? 6.41 -14.398 -6.5 1 96.88 47 MET B O 1
ATOM 1483 N N . LEU B 1 48 ? 5.246 -13.367 -4.91 1 97.5 48 LEU B N 1
ATOM 1484 C CA . LEU B 1 48 ? 4.883 -12.273 -5.801 1 97.5 48 LEU B CA 1
ATOM 1485 C C . LEU B 1 48 ? 6.113 -11.461 -6.188 1 97.5 48 LEU B C 1
ATOM 1487 O O . LEU B 1 48 ? 6.312 -11.148 -7.363 1 97.5 48 LEU B O 1
ATOM 1491 N N . ILE B 1 49 ? 7.016 -11.117 -5.195 1 98 49 ILE B N 1
ATOM 1492 C CA . ILE B 1 49 ? 8.18 -10.281 -5.469 1 98 49 ILE B CA 1
ATOM 1493 C C . ILE B 1 49 ? 9.164 -11.039 -6.355 1 98 49 ILE B C 1
ATOM 1495 O O . ILE B 1 49 ? 9.688 -10.492 -7.328 1 98 49 ILE B O 1
ATOM 1499 N N . THR B 1 50 ? 9.383 -12.32 -6.07 1 97.25 50 THR B N 1
ATOM 1500 C CA . THR B 1 50 ? 10.289 -13.117 -6.895 1 97.25 50 THR B CA 1
ATOM 1501 C C . THR B 1 50 ? 9.758 -13.242 -8.32 1 97.25 50 THR B C 1
ATOM 1503 O O . THR B 1 50 ? 10.516 -13.172 -9.281 1 97.25 50 THR B O 1
ATOM 1506 N N . THR B 1 51 ? 8.477 -13.438 -8.406 1 96.19 51 THR B N 1
ATOM 1507 C CA . THR B 1 51 ? 7.812 -13.523 -9.703 1 96.19 51 THR B CA 1
ATOM 1508 C C . THR B 1 51 ? 8.008 -12.227 -10.492 1 96.19 51 THR B C 1
ATOM 1510 O O . THR B 1 51 ? 8.422 -12.258 -11.648 1 96.19 51 THR B O 1
ATOM 1513 N N . TRP B 1 52 ? 7.699 -11.062 -9.898 1 97.12 52 TRP B N 1
ATOM 1514 C CA . TRP B 1 52 ? 7.793 -9.773 -10.594 1 97.12 52 TRP B CA 1
ATOM 1515 C C . TRP B 1 52 ? 9.242 -9.43 -10.906 1 97.12 52 TRP B C 1
ATOM 1517 O O . TRP B 1 52 ? 9.539 -8.852 -11.953 1 97.12 52 TRP B O 1
ATOM 1527 N N . ASP B 1 53 ? 10.148 -9.766 -10 1 96.06 53 ASP B N 1
ATOM 1528 C CA . ASP B 1 53 ? 11.562 -9.555 -10.281 1 96.06 53 ASP B CA 1
ATOM 1529 C C . ASP B 1 53 ? 12 -10.344 -11.516 1 96.06 53 ASP B C 1
ATOM 1531 O O . ASP B 1 53 ? 12.773 -9.844 -12.336 1 96.06 53 ASP B O 1
ATOM 1535 N N . ALA B 1 54 ? 11.492 -11.539 -11.656 1 95 54 ALA B N 1
ATOM 1536 C CA . ALA B 1 54 ? 11.852 -12.406 -12.773 1 95 54 ALA B CA 1
ATOM 1537 C C . ALA B 1 54 ? 11.148 -11.984 -14.055 1 95 54 ALA B C 1
ATOM 1539 O O . ALA B 1 54 ? 11.578 -12.336 -15.156 1 95 54 ALA B O 1
ATOM 1540 N N . ALA B 1 55 ? 10.086 -11.289 -13.914 1 93.88 55 ALA B N 1
ATOM 1541 C CA . ALA B 1 55 ? 9.273 -10.891 -15.055 1 93.88 55 ALA B CA 1
ATOM 1542 C C . ALA B 1 55 ? 9.508 -9.422 -15.406 1 93.88 55 ALA B C 1
ATOM 1544 O O . ALA B 1 55 ? 8.609 -8.75 -15.922 1 93.88 55 ALA B O 1
ATOM 1545 N N . GLY B 1 56 ? 10.625 -8.844 -15.047 1 92.81 56 GLY B N 1
ATOM 1546 C CA . GLY B 1 56 ? 10.977 -7.48 -15.406 1 92.81 56 GLY B CA 1
ATOM 1547 C C . GLY B 1 56 ? 10.164 -6.434 -14.672 1 92.81 56 GLY B C 1
ATOM 1548 O O . GLY B 1 56 ? 9.891 -5.359 -15.211 1 92.81 56 GLY B O 1
ATOM 1549 N N . GLY B 1 57 ? 9.633 -6.828 -13.477 1 94.06 57 GLY B N 1
ATOM 1550 C CA . GLY B 1 57 ? 8.914 -5.871 -12.648 1 94.06 57 GLY B CA 1
ATOM 1551 C C . GLY B 1 57 ? 7.406 -6.035 -12.719 1 94.06 57 GLY B C 1
ATOM 1552 O O . GLY B 1 57 ? 6.664 -5.254 -12.117 1 94.06 57 GLY B O 1
ATOM 1553 N N . GLY B 1 58 ? 6.996 -7.016 -13.484 1 94.38 58 GLY B N 1
ATOM 1554 C CA . GLY B 1 58 ? 5.574 -7.32 -13.5 1 94.38 58 GLY B CA 1
ATOM 1555 C C . 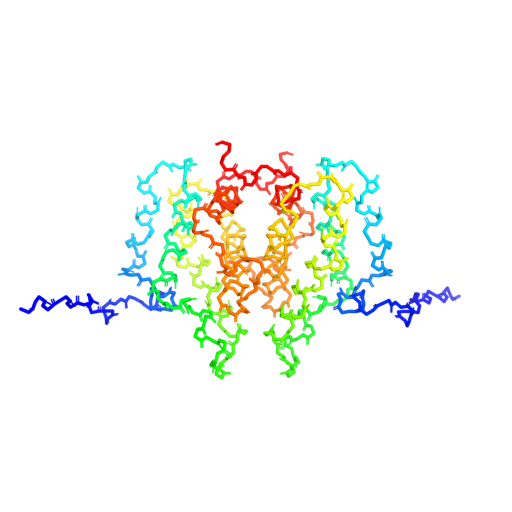GLY B 1 58 ? 4.75 -6.277 -14.234 1 94.38 58 GLY B C 1
ATOM 1556 O O . GLY B 1 58 ? 5.27 -5.555 -15.086 1 94.38 58 GLY B O 1
ATOM 1557 N N . PRO B 1 59 ? 3.467 -6.254 -13.906 1 94.88 59 PRO B N 1
ATOM 1558 C CA . PRO B 1 59 ? 2.551 -5.387 -14.656 1 94.88 59 PRO B CA 1
ATOM 1559 C C . PRO B 1 59 ? 2.844 -3.902 -14.445 1 94.88 59 PRO B C 1
ATOM 1561 O O . PRO B 1 59 ? 2.529 -3.078 -15.305 1 94.88 59 PRO B O 1
ATOM 1564 N N . PHE B 1 60 ? 3.471 -3.545 -13.43 1 94.69 60 PHE B N 1
ATOM 1565 C CA . PHE B 1 60 ? 3.695 -2.143 -13.094 1 94.69 60 PHE B CA 1
ATOM 1566 C C . PHE B 1 60 ? 4.855 -1.574 -13.906 1 94.69 60 PHE B C 1
ATOM 1568 O O . PHE B 1 60 ? 4.805 -0.424 -14.344 1 94.69 60 PHE B O 1
ATOM 1575 N N . ALA B 1 61 ? 5.895 -2.33 -14.094 1 92.88 61 ALA B N 1
ATOM 1576 C CA . ALA B 1 61 ? 7.02 -1.892 -14.922 1 92.88 61 ALA B CA 1
ATOM 1577 C C . ALA B 1 61 ? 6.59 -1.706 -16.375 1 92.88 61 ALA B C 1
ATOM 1579 O O . ALA B 1 61 ? 6.992 -0.739 -17.031 1 92.88 61 ALA B O 1
ATOM 1580 N N . ALA B 1 62 ? 5.793 -2.621 -16.844 1 87.38 62 ALA B N 1
ATOM 1581 C CA . ALA B 1 62 ? 5.293 -2.549 -18.219 1 87.38 62 ALA B CA 1
ATOM 1582 C C . ALA B 1 62 ? 4.457 -1.29 -18.422 1 87.38 62 ALA B C 1
ATOM 1584 O O . ALA B 1 62 ? 4.527 -0.662 -19.484 1 87.38 62 ALA B O 1
ATOM 1585 N N . SER B 1 63 ? 3.736 -0.886 -17.453 1 85.94 63 SER B N 1
ATOM 1586 C CA . SER B 1 63 ? 2.812 0.237 -17.578 1 85.94 63 SER B CA 1
ATOM 1587 C C . SER B 1 63 ? 3.555 1.568 -17.562 1 85.94 63 SER B C 1
ATOM 1589 O O . SER B 1 63 ? 3.066 2.564 -18.109 1 85.94 63 SER B O 1
ATOM 1591 N N . ALA B 1 64 ? 4.609 1.639 -16.875 1 80.56 64 ALA B N 1
ATOM 1592 C CA . ALA B 1 64 ? 5.395 2.865 -16.766 1 80.56 64 ALA B CA 1
ATOM 1593 C C . ALA B 1 64 ? 5.836 3.369 -18.125 1 80.56 64 ALA B C 1
ATOM 1595 O O . ALA B 1 64 ? 6.047 4.57 -18.312 1 80.56 64 ALA B O 1
ATOM 1596 N N . VAL B 1 65 ? 5.852 2.568 -19.109 1 74.75 65 VAL B N 1
ATOM 1597 C CA . VAL B 1 65 ? 6.297 2.969 -20.438 1 74.75 65 VAL B CA 1
ATOM 1598 C C . VAL B 1 65 ? 5.137 2.854 -21.422 1 74.75 65 VAL B C 1
ATOM 1600 O O . VAL B 1 65 ? 5.258 3.254 -22.578 1 74.75 65 VAL B O 1
ATOM 1603 N N . ALA B 1 66 ? 4.094 2.24 -20.766 1 73.94 66 ALA B N 1
ATOM 1604 C CA . ALA B 1 66 ? 2.967 2.018 -21.672 1 73.94 66 ALA B CA 1
ATOM 1605 C C . ALA B 1 66 ? 2.023 3.219 -21.672 1 73.94 66 ALA B C 1
ATOM 1607 O O . ALA B 1 66 ? 1.893 3.918 -20.672 1 73.94 66 ALA B O 1
ATOM 1608 N N . SER B 1 67 ? 1.328 3.361 -22.766 1 70.12 67 SER B N 1
ATOM 1609 C CA . SER B 1 67 ? 0.353 4.434 -22.922 1 70.12 67 SER B CA 1
ATOM 1610 C C . SER B 1 67 ? -0.844 4.234 -22 1 70.12 67 SER B C 1
ATOM 1612 O O . SER B 1 67 ? -1.521 5.199 -21.641 1 70.12 67 SER B O 1
ATOM 1614 N N . THR B 1 68 ? -1.159 2.961 -21.781 1 67.56 68 THR B N 1
ATOM 1615 C CA . THR B 1 68 ? -2.283 2.686 -20.891 1 67.56 68 THR B CA 1
ATOM 1616 C C . THR B 1 68 ? -2.096 3.383 -19.547 1 67.56 68 THR B C 1
ATOM 1618 O O . THR B 1 68 ? -3.061 3.865 -18.953 1 67.56 68 THR B O 1
ATOM 1621 N N . GLY B 1 69 ? -0.9 3.439 -19.172 1 83.75 69 GLY B N 1
ATOM 1622 C CA . GLY B 1 69 ? -0.514 4.242 -18.031 1 83.75 69 GLY B CA 1
ATOM 1623 C C . GLY B 1 69 ? -0.683 3.518 -16.703 1 83.75 69 GLY B C 1
ATOM 1624 O O . GLY B 1 69 ? -1.31 2.457 -16.656 1 83.75 69 GLY B O 1
ATOM 1625 N N . LEU B 1 70 ? -0.285 3.896 -15.672 1 86.5 70 LEU B N 1
ATOM 1626 C CA . LEU B 1 70 ? -0.186 3.34 -14.328 1 86.5 70 LEU B CA 1
ATOM 1627 C C . LEU B 1 70 ? -1.559 3.264 -13.664 1 86.5 70 LEU B C 1
ATOM 1629 O O . LEU B 1 70 ? -1.842 2.326 -12.922 1 86.5 70 LEU B O 1
ATOM 1633 N N . ALA B 1 71 ? -2.418 4.191 -14.031 1 85.19 71 ALA B N 1
ATOM 1634 C CA . ALA B 1 71 ? -3.752 4.211 -13.438 1 85.19 71 ALA B CA 1
ATOM 1635 C C . ALA B 1 71 ? -4.562 2.99 -13.867 1 85.19 71 ALA B C 1
ATOM 1637 O O . ALA B 1 71 ? -5.164 2.311 -13.031 1 85.19 71 ALA B O 1
ATOM 1638 N N . LYS B 1 72 ? -4.555 2.785 -15.141 1 89.75 72 LYS B N 1
ATOM 1639 C CA . LYS B 1 72 ? -5.281 1.635 -15.664 1 89.75 72 LYS B CA 1
ATOM 1640 C C . LYS B 1 72 ? -4.68 0.325 -15.164 1 89.75 72 LYS B C 1
ATOM 1642 O O . LYS B 1 72 ? -5.406 -0.615 -14.836 1 89.75 72 LYS B O 1
ATOM 1647 N N . THR B 1 73 ? -3.428 0.259 -15.078 1 93.31 73 THR B N 1
ATOM 1648 C CA . THR B 1 73 ? -2.754 -0.923 -14.555 1 93.31 73 THR B CA 1
ATOM 1649 C C . THR B 1 73 ? -3.15 -1.173 -13.109 1 93.31 73 THR B C 1
ATOM 1651 O O . THR B 1 73 ? -3.5 -2.297 -12.734 1 93.31 73 THR B O 1
ATOM 1654 N N . ALA B 1 74 ? -3.115 -0.147 -12.305 1 93.88 74 ALA B N 1
ATOM 1655 C CA . ALA B 1 74 ? -3.508 -0.27 -10.898 1 93.88 74 ALA B CA 1
ATOM 1656 C C . ALA B 1 74 ? -4.949 -0.759 -10.773 1 93.88 74 ALA B C 1
ATOM 1658 O O . ALA B 1 74 ? -5.25 -1.603 -9.93 1 93.88 74 ALA B O 1
ATOM 1659 N N . GLU B 1 75 ? -5.781 -0.243 -11.633 1 93.94 75 GLU B N 1
ATOM 1660 C CA . GLU B 1 75 ? -7.191 -0.623 -11.625 1 93.94 75 GLU B CA 1
ATOM 1661 C C . GLU B 1 75 ? -7.363 -2.107 -11.938 1 93.94 75 GLU B C 1
ATOM 1663 O O . GLU B 1 75 ? -8.086 -2.814 -11.234 1 93.94 75 GLU B O 1
ATOM 1668 N N . ILE B 1 76 ? -6.672 -2.506 -12.922 1 95 76 ILE B N 1
ATOM 1669 C CA . ILE B 1 76 ? -6.797 -3.896 -13.344 1 95 76 ILE B CA 1
ATOM 1670 C C . ILE B 1 76 ? -6.164 -4.816 -12.305 1 95 76 ILE B C 1
ATOM 1672 O O . ILE B 1 76 ? -6.77 -5.805 -11.891 1 95 76 ILE B O 1
ATOM 1676 N N . VAL B 1 77 ? -5.07 -4.492 -11.797 1 96.12 77 VAL B N 1
ATOM 1677 C CA . VAL B 1 77 ? -4.301 -5.344 -10.898 1 96.12 77 VAL B CA 1
ATOM 1678 C C . VAL B 1 77 ? -5.02 -5.461 -9.555 1 96.12 77 VAL B C 1
ATOM 1680 O O . VAL B 1 77 ? -5.133 -6.555 -8.992 1 96.12 77 VAL B O 1
ATOM 1683 N N . GLN B 1 78 ? -5.496 -4.379 -9.086 1 96.62 78 GLN B N 1
ATOM 1684 C CA . GLN B 1 78 ? -6.191 -4.469 -7.805 1 96.62 78 GLN B CA 1
ATOM 1685 C C . GLN B 1 78 ? -7.418 -5.375 -7.902 1 96.62 78 GLN B C 1
ATOM 1687 O O . GLN B 1 78 ? -7.723 -6.117 -6.969 1 96.62 78 GLN B O 1
ATOM 1692 N N . SER B 1 79 ? -8.117 -5.363 -8.992 1 97.25 79 SER B N 1
ATOM 1693 C CA . SER B 1 79 ? -9.281 -6.227 -9.156 1 97.25 79 SER B CA 1
ATOM 1694 C C . SER B 1 79 ? -8.867 -7.691 -9.258 1 97.25 79 SER B C 1
ATOM 1696 O O . SER B 1 79 ? -9.578 -8.57 -8.766 1 97.25 79 SER B O 1
ATOM 1698 N N . MET B 1 80 ? -7.762 -7.945 -9.922 1 97.69 80 MET B N 1
ATOM 1699 C CA . MET B 1 80 ? -7.238 -9.305 -10.023 1 97.69 80 MET B CA 1
ATOM 1700 C C . MET B 1 80 ? -6.816 -9.82 -8.648 1 97.69 80 MET B C 1
ATOM 1702 O O . MET B 1 80 ? -7.02 -11 -8.336 1 97.69 80 MET B O 1
ATOM 1706 N N . PHE B 1 81 ? -6.246 -8.992 -7.836 1 97.31 81 PHE B N 1
ATOM 1707 C CA . PHE B 1 81 ? -5.871 -9.391 -6.484 1 97.31 81 PHE B CA 1
ATOM 1708 C C . PHE B 1 81 ? -7.105 -9.688 -5.645 1 97.31 81 PHE B C 1
ATOM 1710 O O . PHE B 1 81 ? -7.191 -10.734 -5.004 1 97.31 81 PHE B O 1
ATOM 1717 N N . ILE B 1 82 ? -8.055 -8.844 -5.641 1 96.75 82 ILE B N 1
ATOM 1718 C CA . ILE B 1 82 ? -9.188 -8.93 -4.723 1 96.75 82 ILE B CA 1
ATOM 1719 C C . ILE B 1 82 ? -10.055 -10.141 -5.082 1 96.75 82 ILE B C 1
ATOM 1721 O O . ILE B 1 82 ? -10.258 -11.031 -4.254 1 96.75 82 ILE B O 1
ATOM 1725 N N . GLY B 1 83 ? -10.516 -10.203 -6.281 1 96.81 83 GLY B N 1
ATOM 1726 C CA . GLY B 1 83 ? -11.477 -11.219 -6.688 1 96.81 83 GLY B CA 1
ATOM 1727 C C . GLY B 1 83 ? -10.852 -12.586 -6.867 1 96.81 83 GLY B C 1
ATOM 1728 O O . GLY B 1 83 ? -11.086 -13.492 -6.059 1 96.81 83 GLY B O 1
ATOM 1729 N N . PRO B 1 84 ? -9.953 -12.719 -7.781 1 97.56 84 PRO B N 1
ATOM 1730 C CA . PRO B 1 84 ? -9.492 -14.055 -8.172 1 97.56 84 PRO B CA 1
ATOM 1731 C C . PRO B 1 84 ? -8.406 -14.602 -7.246 1 97.56 84 PRO B C 1
ATOM 1733 O O . PRO B 1 84 ? -8.188 -15.812 -7.191 1 97.56 84 PRO B O 1
ATOM 1736 N N . ILE B 1 85 ? -7.777 -13.711 -6.488 1 97.88 85 ILE B N 1
ATOM 1737 C CA . ILE B 1 85 ? -6.652 -14.219 -5.711 1 97.88 85 ILE B CA 1
ATOM 1738 C C . ILE B 1 85 ? -7.027 -14.258 -4.23 1 97.88 85 ILE B C 1
ATOM 1740 O O . ILE B 1 85 ? -7.117 -15.336 -3.635 1 97.88 85 ILE B O 1
ATOM 1744 N N . PHE B 1 86 ? -7.375 -13.156 -3.688 1 98.38 86 PHE B N 1
ATOM 1745 C CA . PHE B 1 86 ? -7.457 -13.102 -2.232 1 98.38 86 PHE B CA 1
ATOM 1746 C C . PHE B 1 86 ? -8.82 -13.586 -1.748 1 98.38 86 PHE B C 1
ATOM 1748 O O . PHE B 1 86 ? -8.922 -14.18 -0.673 1 98.38 86 PHE B O 1
ATOM 1755 N N . ASN B 1 87 ? -9.883 -13.305 -2.545 1 98.06 87 ASN B N 1
ATOM 1756 C CA . ASN B 1 87 ? -11.18 -13.828 -2.113 1 98.06 87 ASN B CA 1
ATOM 1757 C C . ASN B 1 87 ? -11.141 -15.336 -1.917 1 98.06 87 ASN B C 1
ATOM 1759 O O . ASN B 1 87 ? -11.422 -15.836 -0.824 1 98.06 87 ASN B O 1
ATOM 1763 N N . PRO B 1 88 ? -10.703 -16.141 -2.953 1 97.88 88 PRO B N 1
ATOM 1764 C CA . PRO B 1 88 ? -10.641 -17.578 -2.727 1 97.88 88 PRO B CA 1
ATOM 1765 C C . PRO B 1 88 ? -9.594 -17.969 -1.687 1 97.88 88 PRO B C 1
ATOM 1767 O O . PRO B 1 88 ? -9.805 -18.906 -0.907 1 97.88 88 PRO B O 1
ATOM 1770 N N . LEU B 1 89 ? -8.469 -17.297 -1.593 1 97.94 89 LEU B N 1
ATOM 1771 C CA . LEU B 1 89 ? -7.41 -17.594 -0.638 1 97.94 89 LEU B CA 1
ATOM 1772 C C . LEU B 1 89 ? -7.906 -17.438 0.795 1 97.94 89 LEU B C 1
ATOM 1774 O O . LEU B 1 89 ? -7.691 -18.312 1.633 1 97.94 89 LEU B O 1
ATOM 1778 N N . LEU B 1 90 ? -8.602 -16.375 1.035 1 98.19 90 LEU B N 1
ATOM 1779 C CA . LEU B 1 90 ? -9.086 -16.062 2.377 1 98.19 90 LEU B CA 1
ATOM 1780 C C . LEU B 1 90 ? -10.195 -17.016 2.791 1 98.19 90 LEU B C 1
ATOM 1782 O O . LEU B 1 90 ? -10.305 -17.375 3.965 1 98.19 90 LEU B O 1
ATOM 1786 N N . LYS B 1 91 ? -11 -17.422 1.83 1 97.44 91 LYS B N 1
ATOM 1787 C CA . LYS B 1 91 ? -12 -18.453 2.113 1 97.44 91 LYS B CA 1
ATOM 1788 C C . LYS B 1 91 ? -11.336 -19.75 2.557 1 97.44 91 LYS B C 1
ATOM 1790 O O . LYS B 1 91 ? -11.773 -20.375 3.529 1 97.44 91 LYS B O 1
ATOM 1795 N N . MET B 1 92 ? -10.297 -20.109 1.898 1 96.81 92 MET B N 1
ATOM 1796 C CA . MET B 1 92 ? -9.586 -21.344 2.223 1 96.81 92 MET B CA 1
ATOM 1797 C C . MET B 1 92 ? -8.938 -21.25 3.6 1 96.81 92 MET B C 1
ATOM 1799 O O . MET B 1 92 ? -8.797 -22.25 4.293 1 96.81 92 MET B O 1
ATOM 1803 N N . LEU B 1 93 ? -8.562 -20.078 3.973 1 96.56 93 LEU B N 1
ATOM 1804 C CA . LEU B 1 93 ? -7.906 -19.875 5.258 1 96.56 93 LEU B CA 1
ATOM 1805 C C . LEU B 1 93 ? -8.93 -19.766 6.383 1 96.56 93 LEU B C 1
ATOM 1807 O O . LEU B 1 93 ? -8.57 -19.719 7.559 1 96.56 93 LEU B O 1
ATOM 1811 N N . GLY B 1 94 ? -10.234 -19.688 6.055 1 96.25 94 GLY B N 1
ATOM 1812 C CA . GLY B 1 94 ? -11.281 -19.531 7.055 1 96.25 94 GLY B CA 1
ATOM 1813 C C . GLY B 1 94 ? -11.328 -18.141 7.66 1 96.25 94 GLY B C 1
ATOM 1814 O O . GLY B 1 94 ? -11.688 -17.984 8.828 1 96.25 94 GLY B O 1
ATOM 1815 N N . ALA B 1 95 ? -10.953 -17.203 6.859 1 96.56 95 ALA B N 1
ATOM 1816 C CA . ALA B 1 95 ? -10.883 -15.844 7.363 1 96.56 95 ALA B CA 1
ATOM 1817 C C . ALA B 1 95 ? -12.273 -15.211 7.445 1 96.56 95 ALA B C 1
ATOM 1819 O O . ALA B 1 95 ? -13.188 -15.625 6.734 1 96.56 95 ALA B O 1
ATOM 1820 N N . ASP B 1 96 ? -12.453 -14.258 8.344 1 96.88 96 ASP B N 1
ATOM 1821 C CA . ASP B 1 96 ? -13.641 -13.406 8.391 1 96.88 96 ASP B CA 1
ATOM 1822 C C . ASP B 1 96 ? -13.445 -12.148 7.551 1 96.88 96 ASP B C 1
ATOM 1824 O O . ASP B 1 96 ? -12.359 -11.914 7.016 1 96.88 96 ASP B O 1
ATOM 1828 N N . LYS B 1 97 ? -14.492 -11.43 7.289 1 97.5 97 LYS B N 1
ATOM 1829 C CA . LYS B 1 97 ? -14.445 -10.133 6.609 1 97.5 97 LYS B CA 1
ATOM 1830 C C . LYS B 1 97 ? -13.625 -10.219 5.328 1 97.5 97 LYS B C 1
ATOM 1832 O O . LYS B 1 97 ? -12.734 -9.398 5.098 1 97.5 97 LYS B O 1
ATOM 1837 N N . ILE B 1 98 ? -13.852 -11.141 4.551 1 97.94 98 ILE B N 1
ATOM 1838 C CA . ILE B 1 98 ? -13.062 -11.531 3.391 1 97.94 98 ILE B CA 1
ATOM 1839 C C . ILE B 1 98 ? -12.883 -10.336 2.461 1 97.94 98 ILE B C 1
ATOM 1841 O O . ILE B 1 98 ? -11.766 -10.023 2.037 1 97.94 98 ILE B O 1
ATOM 1845 N N . ALA B 1 99 ? -13.938 -9.586 2.174 1 97.62 99 ALA B N 1
ATOM 1846 C CA . ALA B 1 99 ? -13.867 -8.461 1.242 1 97.62 99 ALA B CA 1
ATOM 1847 C C . ALA B 1 99 ? -12.93 -7.375 1.762 1 97.62 99 ALA B C 1
ATOM 1849 O O . ALA B 1 99 ? -12.141 -6.809 0.999 1 97.62 99 ALA B O 1
ATOM 1850 N N . VAL B 1 100 ? -12.984 -7.137 3.055 1 97.94 100 VAL B N 1
ATOM 1851 C CA . VAL B 1 100 ? -12.141 -6.113 3.676 1 97.94 100 VAL B CA 1
ATOM 1852 C C . VAL B 1 100 ? -10.68 -6.562 3.65 1 97.94 100 VAL B C 1
ATOM 1854 O O . VAL B 1 100 ? -9.805 -5.812 3.219 1 97.94 100 VAL B O 1
ATOM 1857 N N . ARG B 1 101 ? -10.516 -7.812 4.027 1 98.69 101 ARG B N 1
ATOM 1858 C CA . ARG B 1 101 ? -9.156 -8.352 4.07 1 98.69 101 ARG B CA 1
ATOM 1859 C C . ARG B 1 101 ? -8.531 -8.375 2.682 1 98.69 101 ARG B C 1
ATOM 1861 O O . ARG B 1 101 ? -7.363 -8.023 2.516 1 98.69 101 ARG B O 1
ATOM 1868 N N . ALA B 1 102 ? -9.273 -8.719 1.723 1 98.62 102 ALA B N 1
ATOM 1869 C CA . ALA B 1 102 ? -8.781 -8.758 0.35 1 98.62 102 ALA B CA 1
ATOM 1870 C C . ALA B 1 102 ? -8.367 -7.363 -0.119 1 98.62 102 ALA B C 1
ATOM 1872 O O . ALA B 1 102 ? -7.324 -7.199 -0.757 1 98.62 102 ALA B O 1
ATOM 1873 N N . SER B 1 103 ? -9.156 -6.391 0.197 1 98.5 103 SER B N 1
ATOM 1874 C CA . SER B 1 103 ? -8.875 -5.02 -0.214 1 98.5 103 SER B CA 1
ATOM 1875 C C . SER B 1 103 ? -7.641 -4.473 0.49 1 98.5 103 SER B C 1
ATOM 1877 O O . SER B 1 103 ? -6.852 -3.736 -0.109 1 98.5 103 SER B O 1
ATOM 1879 N N . LEU B 1 104 ? -7.445 -4.828 1.758 1 98.56 104 LEU B N 1
ATOM 1880 C CA . LEU B 1 104 ? -6.254 -4.43 2.5 1 98.56 104 LEU B CA 1
ATOM 1881 C C . LEU B 1 104 ? -4.996 -5.035 1.882 1 98.56 104 LEU B C 1
ATOM 1883 O O . LEU B 1 104 ? -4.008 -4.332 1.667 1 98.56 104 LEU B O 1
ATOM 1887 N N . CYS B 1 105 ? -5.066 -6.297 1.561 1 98.75 105 CYS B N 1
ATOM 1888 C CA . CYS B 1 105 ? -3.945 -6.973 0.914 1 98.75 105 CYS B CA 1
ATOM 1889 C C . CYS B 1 105 ? -3.619 -6.324 -0.427 1 98.75 105 CYS B C 1
ATOM 1891 O O . CYS B 1 105 ? -2.457 -6.031 -0.712 1 98.75 105 CYS B O 1
ATOM 1893 N N . ALA B 1 106 ? -4.629 -6.09 -1.167 1 98.56 106 ALA B N 1
ATOM 1894 C CA . ALA B 1 106 ? -4.445 -5.477 -2.48 1 98.56 106 ALA B CA 1
ATOM 1895 C C . ALA B 1 106 ? -3.824 -4.09 -2.355 1 98.56 106 ALA B C 1
ATOM 1897 O O . ALA B 1 106 ? -2.947 -3.723 -3.143 1 98.56 106 ALA B O 1
ATOM 1898 N N . SER B 1 107 ? -4.234 -3.316 -1.401 1 98.44 107 SER B N 1
ATOM 1899 C CA . SER B 1 107 ? -3.73 -1.956 -1.235 1 98.44 107 SER B CA 1
ATOM 1900 C C . SER B 1 107 ? -2.234 -1.954 -0.942 1 98.44 107 SER B C 1
ATOM 1902 O O . SER B 1 107 ? -1.483 -1.166 -1.521 1 98.44 107 SER B O 1
ATOM 1904 N N . GLN B 1 108 ? -1.792 -2.822 -0.106 1 98.69 108 GLN B N 1
ATOM 1905 C CA . GLN B 1 108 ? -0.369 -2.912 0.203 1 98.69 108 GLN B CA 1
ATOM 1906 C C . GLN B 1 108 ? 0.434 -3.34 -1.022 1 98.69 108 GLN B C 1
ATOM 1908 O O . GLN B 1 108 ? 1.493 -2.775 -1.305 1 98.69 108 GLN B O 1
ATOM 1913 N N . LEU B 1 109 ? -0.095 -4.309 -1.751 1 98.5 109 LEU B N 1
ATOM 1914 C CA . LEU B 1 109 ? 0.642 -4.867 -2.879 1 98.5 109 LEU B CA 1
ATOM 1915 C C . LEU B 1 109 ? 0.657 -3.895 -4.055 1 98.5 109 LEU B C 1
ATOM 1917 O O . LEU B 1 109 ? 1.653 -3.801 -4.773 1 98.5 109 LEU B O 1
ATOM 1921 N N . VAL B 1 110 ? -0.396 -3.217 -4.293 1 97.75 110 VAL B N 1
ATOM 1922 C CA . VAL B 1 110 ? -0.439 -2.201 -5.34 1 97.75 110 VAL B CA 1
ATOM 1923 C C . VAL B 1 110 ? 0.557 -1.088 -5.02 1 97.75 110 VAL B C 1
ATOM 1925 O O . VAL B 1 110 ? 1.326 -0.667 -5.887 1 97.75 110 VAL B O 1
ATOM 1928 N N . GLY B 1 111 ? 0.562 -0.662 -3.734 1 98 111 GLY B N 1
ATOM 1929 C CA . GLY B 1 111 ? 1.547 0.327 -3.326 1 98 111 GLY B CA 1
ATOM 1930 C C . GLY B 1 111 ? 2.977 -0.128 -3.549 1 98 111 GLY B C 1
ATOM 1931 O O . GLY B 1 111 ? 3.791 0.615 -4.102 1 98 111 GLY B O 1
ATOM 1932 N N . LEU B 1 112 ? 3.25 -1.299 -3.15 1 98.38 112 LEU B N 1
ATOM 1933 C CA . LEU B 1 112 ? 4.574 -1.879 -3.352 1 98.38 112 LEU B CA 1
ATOM 1934 C C . LEU B 1 112 ? 4.918 -1.948 -4.836 1 98.38 112 LEU B C 1
ATOM 1936 O O . LEU B 1 112 ? 6.012 -1.551 -5.242 1 98.38 112 LEU B O 1
ATOM 1940 N N . GLY B 1 113 ? 4.027 -2.477 -5.633 1 97.44 113 GLY B N 1
ATOM 1941 C CA . GLY B 1 113 ? 4.273 -2.621 -7.059 1 97.44 113 GLY B CA 1
ATOM 1942 C C . GLY B 1 113 ? 4.539 -1.299 -7.754 1 97.44 113 GLY B C 1
ATOM 1943 O O . GLY B 1 113 ? 5.469 -1.19 -8.555 1 97.44 113 GLY B O 1
ATOM 1944 N N . ILE B 1 114 ? 3.799 -0.343 -7.445 1 96.75 114 ILE B N 1
ATOM 1945 C CA . ILE B 1 114 ? 3.947 0.972 -8.055 1 96.75 114 ILE B CA 1
ATOM 1946 C C . ILE B 1 114 ? 5.285 1.583 -7.648 1 96.75 114 ILE B C 1
ATOM 1948 O O . ILE B 1 114 ? 6.051 2.045 -8.5 1 96.75 114 ILE B O 1
ATOM 1952 N N . MET B 1 115 ? 5.598 1.533 -6.445 1 97.19 115 MET B N 1
ATOM 1953 C CA . MET B 1 115 ? 6.789 2.232 -5.973 1 97.19 115 MET B CA 1
ATOM 1954 C C . MET B 1 115 ? 8.055 1.484 -6.379 1 97.19 115 MET B C 1
ATOM 1956 O O . MET B 1 115 ? 9.023 2.096 -6.828 1 97.19 115 MET B O 1
ATOM 1960 N N . ARG B 1 116 ? 7.984 0.179 -6.234 1 97.75 116 ARG B N 1
ATOM 1961 C CA . ARG B 1 116 ? 9.195 -0.585 -6.508 1 97.75 116 ARG B CA 1
ATOM 1962 C C . ARG B 1 116 ? 9.438 -0.712 -8.008 1 97.75 116 ARG B C 1
ATOM 1964 O O . ARG B 1 116 ? 10.57 -0.565 -8.477 1 97.75 116 ARG B O 1
ATOM 1971 N N . TYR B 1 117 ? 8.398 -0.925 -8.727 1 96.56 117 TYR B N 1
ATOM 1972 C CA . TYR B 1 117 ? 8.594 -1.305 -10.125 1 96.56 117 TYR B CA 1
ATOM 1973 C C . TYR B 1 117 ? 8.148 -0.187 -11.062 1 96.56 117 TYR B C 1
ATOM 1975 O O . TYR B 1 117 ? 8.781 0.05 -12.094 1 96.56 117 TYR B O 1
ATOM 1983 N N . GLY B 1 118 ? 7.07 0.392 -10.758 1 95.31 118 GLY B N 1
ATOM 1984 C CA . GLY B 1 118 ? 6.555 1.456 -11.602 1 95.31 118 GLY B CA 1
ATOM 1985 C C . GLY B 1 118 ? 7.391 2.721 -11.555 1 95.31 118 GLY B C 1
ATOM 1986 O O . GLY B 1 118 ? 7.801 3.244 -12.586 1 95.31 118 GLY B O 1
ATOM 1987 N N . LEU B 1 119 ? 7.684 3.143 -10.383 1 94.75 119 LEU B N 1
ATOM 1988 C CA . LEU B 1 119 ? 8.391 4.398 -10.164 1 94.75 119 LEU B CA 1
ATOM 1989 C C . LEU B 1 119 ? 9.875 4.152 -9.914 1 94.75 119 LEU B C 1
ATOM 1991 O O . LEU B 1 119 ? 10.68 5.086 -9.961 1 94.75 119 LEU B O 1
ATOM 1995 N N . ARG B 1 120 ? 10.148 2.982 -9.594 1 96.06 120 ARG B N 1
ATOM 1996 C CA . ARG B 1 120 ? 11.516 2.631 -9.219 1 96.06 120 ARG B CA 1
ATOM 1997 C C . ARG B 1 120 ? 12.031 3.541 -8.109 1 96.06 120 ARG B C 1
ATOM 1999 O O . ARG B 1 120 ? 13.133 4.086 -8.211 1 96.06 120 ARG B O 1
ATOM 2006 N N . SER B 1 121 ? 11.195 3.711 -7.125 1 96.94 121 SER B N 1
ATOM 2007 C CA . SER B 1 121 ? 11.516 4.582 -5.996 1 96.94 121 SER B CA 1
ATOM 2008 C C . SER B 1 121 ? 12.531 3.928 -5.066 1 96.94 121 SER B C 1
ATOM 2010 O O . SER B 1 121 ? 12.391 2.758 -4.711 1 96.94 121 SER B O 1
ATOM 2012 N N . GLU B 1 122 ? 13.531 4.762 -4.73 1 97.06 122 GLU B N 1
ATOM 2013 C CA . GLU B 1 122 ? 14.547 4.25 -3.812 1 97.06 122 GLU B CA 1
ATOM 2014 C C . GLU B 1 122 ? 14.211 4.598 -2.365 1 97.06 122 GLU B C 1
ATOM 2016 O O . GLU B 1 122 ? 13.641 5.656 -2.094 1 97.06 122 GLU B O 1
ATOM 2021 N N . PRO B 1 123 ? 14.539 3.607 -1.367 1 97.56 123 PRO B N 1
ATOM 2022 C CA . PRO B 1 123 ? 15.367 2.408 -1.518 1 97.56 123 PRO B CA 1
ATOM 2023 C C . PRO B 1 123 ? 14.555 1.172 -1.894 1 97.56 123 PRO B C 1
ATOM 2025 O O . PRO B 1 123 ? 15.117 0.098 -2.109 1 97.56 123 PRO B O 1
ATOM 2028 N N . MET B 1 124 ? 13.281 1.307 -2.061 1 97.44 124 MET B N 1
ATOM 2029 C CA . MET B 1 124 ? 12.406 0.153 -2.266 1 97.44 124 MET B CA 1
ATOM 2030 C C . MET B 1 124 ? 12.781 -0.591 -3.543 1 97.44 124 MET B C 1
ATOM 2032 O O . MET B 1 124 ? 12.727 -1.821 -3.588 1 97.44 124 MET B O 1
ATOM 2036 N N . HIS B 1 125 ? 13.164 0.115 -4.477 1 97.38 125 HIS B N 1
ATOM 2037 C CA . HIS B 1 125 ? 13.508 -0.463 -5.77 1 97.38 125 HIS B CA 1
ATOM 2038 C C . HIS B 1 125 ? 14.711 -1.394 -5.652 1 97.38 125 HIS B C 1
ATOM 2040 O O . HIS B 1 125 ? 14.742 -2.453 -6.281 1 97.38 125 HIS B O 1
ATOM 2046 N N . SER B 1 126 ? 15.672 -1.075 -4.824 1 97.56 126 SER B N 1
ATOM 2047 C CA . SER B 1 126 ? 16.938 -1.805 -4.789 1 97.56 126 SER B CA 1
ATOM 2048 C C . SER B 1 126 ? 16.984 -2.758 -3.602 1 97.56 126 SER B C 1
ATOM 2050 O O . SER B 1 126 ? 17.922 -3.557 -3.48 1 97.56 126 SER B O 1
ATOM 2052 N N . MET B 1 127 ? 16 -2.691 -2.764 1 97.62 127 MET B N 1
ATOM 2053 C CA . MET B 1 127 ? 15.984 -3.576 -1.603 1 97.62 127 MET B CA 1
ATOM 2054 C C . MET B 1 127 ? 15.938 -5.039 -2.033 1 97.62 127 MET B C 1
ATOM 2056 O O . MET B 1 127 ? 15.289 -5.375 -3.027 1 97.62 127 MET B O 1
ATOM 2060 N N . SER B 1 128 ? 16.594 -5.898 -1.199 1 97.62 128 SER B N 1
ATOM 2061 C CA . SER B 1 128 ? 16.531 -7.328 -1.482 1 97.62 128 SER B CA 1
ATOM 2062 C C . SER B 1 128 ? 15.148 -7.898 -1.205 1 97.62 128 SER B C 1
ATOM 2064 O O . SER B 1 128 ? 14.383 -7.332 -0.426 1 97.62 128 SER B O 1
ATOM 2066 N N . VAL B 1 129 ? 14.898 -9.008 -1.828 1 97.62 129 VAL B N 1
ATOM 2067 C CA . VAL B 1 129 ? 13.633 -9.703 -1.607 1 97.62 129 VAL B CA 1
ATOM 2068 C C . VAL B 1 129 ? 13.484 -10.047 -0.127 1 97.62 129 VAL B C 1
ATOM 2070 O O . VAL B 1 129 ? 12.422 -9.82 0.467 1 97.62 129 VAL B O 1
ATOM 2073 N N . ASP B 1 130 ? 14.562 -10.508 0.473 1 97.25 130 ASP B N 1
ATOM 2074 C CA . ASP B 1 130 ? 14.508 -10.914 1.873 1 97.25 130 ASP B CA 1
ATOM 2075 C C . ASP B 1 130 ? 14.18 -9.727 2.779 1 97.25 130 ASP B C 1
ATOM 2077 O O . ASP B 1 130 ? 13.391 -9.859 3.715 1 97.25 130 ASP B O 1
ATOM 2081 N N . ALA B 1 131 ? 14.766 -8.609 2.525 1 97.25 131 ALA B N 1
ATOM 2082 C CA . ALA B 1 131 ? 14.516 -7.414 3.328 1 97.25 131 ALA B CA 1
ATOM 2083 C C . ALA B 1 131 ? 13.062 -6.957 3.201 1 97.25 131 ALA B C 1
ATOM 2085 O O . ALA B 1 131 ? 12.438 -6.578 4.191 1 97.25 131 ALA B O 1
ATOM 2086 N N . LEU B 1 132 ? 12.531 -7.008 1.962 1 98.25 132 LEU B N 1
ATOM 2087 C CA . LEU B 1 132 ? 11.148 -6.625 1.732 1 98.25 132 LEU B CA 1
ATOM 2088 C C . LEU B 1 132 ? 10.195 -7.594 2.424 1 98.25 132 LEU B C 1
ATOM 2090 O O . LEU B 1 132 ? 9.211 -7.176 3.041 1 98.25 132 LEU B O 1
ATOM 2094 N N . VAL B 1 133 ? 10.523 -8.852 2.295 1 98.12 133 VAL B N 1
ATOM 2095 C CA . VAL B 1 133 ? 9.672 -9.867 2.896 1 98.12 133 VAL B CA 1
ATOM 2096 C C . VAL B 1 133 ? 9.711 -9.742 4.418 1 98.12 133 VAL B C 1
ATOM 2098 O O . VAL B 1 133 ? 8.68 -9.883 5.086 1 98.12 133 VAL B O 1
ATOM 2101 N N . ASP B 1 134 ? 10.883 -9.438 4.957 1 97.38 134 ASP B N 1
ATOM 2102 C CA . ASP B 1 134 ? 10.992 -9.25 6.402 1 97.38 134 ASP B CA 1
ATOM 2103 C C . ASP B 1 134 ? 10.188 -8.039 6.863 1 97.38 134 ASP B C 1
ATOM 2105 O O . ASP B 1 134 ? 9.547 -8.078 7.918 1 97.38 134 ASP B O 1
ATOM 2109 N N . ALA B 1 135 ? 10.195 -7.047 6.109 1 97.88 135 ALA B N 1
ATOM 2110 C CA . ALA B 1 135 ? 9.594 -5.777 6.516 1 97.88 135 ALA B CA 1
ATOM 2111 C C . ALA B 1 135 ? 8.086 -5.789 6.289 1 97.88 135 ALA B C 1
ATOM 2113 O O . ALA B 1 135 ? 7.324 -5.305 7.129 1 97.88 135 ALA B O 1
ATOM 2114 N N . ILE B 1 136 ? 7.637 -6.355 5.141 1 98.62 136 ILE B N 1
ATOM 2115 C CA . ILE B 1 136 ? 6.238 -6.238 4.742 1 98.62 136 ILE B CA 1
ATOM 2116 C C . ILE B 1 136 ? 5.496 -7.523 5.09 1 98.62 136 ILE B C 1
ATOM 2118 O O . ILE B 1 136 ? 4.262 -7.539 5.156 1 98.62 136 ILE B O 1
ATOM 2122 N N . GLY B 1 137 ? 6.207 -8.609 5.289 1 97.69 137 GLY B N 1
ATOM 2123 C CA . GLY B 1 137 ? 5.602 -9.891 5.625 1 97.69 137 GLY B CA 1
ATOM 2124 C C . GLY B 1 137 ? 4.609 -9.797 6.766 1 97.69 137 GLY B C 1
ATOM 2125 O O . GLY B 1 137 ? 3.48 -10.281 6.656 1 97.69 137 GLY B O 1
ATOM 2126 N N . PRO B 1 138 ? 5.004 -9.195 7.844 1 97.25 138 PRO B N 1
ATOM 2127 C CA . PRO B 1 138 ? 4.09 -9.055 8.977 1 97.25 138 PRO B CA 1
ATOM 2128 C C . PRO B 1 138 ? 2.812 -8.305 8.625 1 97.25 138 PRO B C 1
ATOM 2130 O O . PRO B 1 138 ? 1.75 -8.578 9.18 1 97.25 138 PRO B O 1
ATOM 2133 N N . THR B 1 139 ? 2.918 -7.336 7.734 1 98.25 139 THR B N 1
ATOM 2134 C CA . THR B 1 139 ? 1.748 -6.598 7.27 1 98.25 139 THR B CA 1
ATOM 2135 C C . THR B 1 139 ? 0.798 -7.512 6.504 1 98.25 139 THR B C 1
ATOM 2137 O O . THR B 1 139 ? -0.405 -7.535 6.777 1 98.25 139 THR B O 1
ATOM 2140 N N . MET B 1 140 ? 1.346 -8.281 5.594 1 98.38 140 MET B N 1
ATOM 2141 C CA . MET B 1 140 ? 0.52 -9.234 4.855 1 98.38 140 MET B CA 1
ATOM 2142 C C . MET B 1 140 ? -0.092 -10.266 5.801 1 98.38 140 MET B C 1
ATOM 2144 O O . MET B 1 140 ? -1.247 -10.656 5.633 1 98.38 140 MET B O 1
ATOM 2148 N N . GLN B 1 141 ? 0.658 -10.711 6.781 1 98.25 141 GLN B N 1
ATOM 2149 C CA . GLN B 1 141 ? 0.164 -11.656 7.781 1 98.25 141 GLN B CA 1
ATOM 2150 C C . GLN B 1 141 ? -1.022 -11.07 8.547 1 98.25 141 GLN B C 1
ATOM 2152 O O . GLN B 1 141 ? -2.033 -11.75 8.742 1 98.25 141 GLN B O 1
ATOM 2157 N N . HIS B 1 142 ? -0.875 -9.852 8.898 1 97.69 142 HIS B N 1
ATOM 2158 C CA . HIS B 1 142 ? -1.91 -9.125 9.633 1 97.69 142 HIS B CA 1
ATOM 2159 C C . HIS B 1 142 ? -3.189 -9.016 8.805 1 97.69 142 HIS B C 1
ATOM 2161 O O . HIS B 1 142 ? -4.281 -9.289 9.312 1 97.69 142 HIS B O 1
ATOM 2167 N N . TYR B 1 143 ? -3.068 -8.656 7.551 1 98.5 143 TYR B N 1
ATOM 2168 C CA . TYR B 1 143 ? -4.23 -8.461 6.695 1 98.5 143 TYR B CA 1
ATOM 2169 C C . TYR B 1 143 ? -4.898 -9.797 6.375 1 98.5 143 TYR B C 1
ATOM 2171 O O . TYR B 1 143 ? -6.125 -9.867 6.254 1 98.5 143 TYR B O 1
ATOM 2179 N N . LEU B 1 144 ? -4.121 -10.852 6.301 1 98.06 144 LEU B N 1
ATOM 2180 C CA . LEU B 1 144 ? -4.656 -12.141 5.895 1 98.06 144 LEU B CA 1
ATOM 2181 C C . LEU B 1 144 ? -5.324 -12.852 7.07 1 98.06 144 LEU B C 1
ATOM 2183 O O . LEU B 1 144 ? -6.395 -13.445 6.918 1 98.06 144 LEU B O 1
ATOM 2187 N N . VAL B 1 145 ? -4.699 -12.758 8.273 1 96.5 145 VAL B N 1
ATOM 2188 C CA . VAL B 1 145 ? -5.199 -13.648 9.312 1 96.5 145 VAL B CA 1
ATOM 2189 C C . VAL B 1 145 ? -5.188 -12.93 10.664 1 96.5 145 VAL B C 1
ATOM 2191 O O . VAL B 1 145 ? -5.676 -13.461 11.664 1 96.5 145 VAL B O 1
ATOM 2194 N N . GLY B 1 146 ? -4.648 -11.711 10.711 1 95.75 146 GLY B N 1
ATOM 2195 C CA . GLY B 1 146 ? -4.582 -10.992 11.977 1 95.75 146 GLY B CA 1
ATOM 2196 C C . GLY B 1 146 ? -5.895 -10.336 12.359 1 95.75 146 GLY B C 1
ATOM 2197 O O . GLY B 1 146 ? -6.887 -10.445 11.641 1 95.75 146 GLY B O 1
ATOM 2198 N N . ASP B 1 147 ? -5.883 -9.672 13.516 1 94.44 147 ASP B N 1
ATOM 2199 C CA . ASP B 1 147 ? -7.051 -8.93 13.969 1 94.44 147 ASP B CA 1
ATOM 2200 C C . ASP B 1 147 ? -7.125 -7.559 13.312 1 94.44 147 ASP B C 1
ATOM 2202 O O . ASP B 1 147 ? -6.289 -6.691 13.578 1 94.44 147 ASP B O 1
ATOM 2206 N N . ILE B 1 148 ? -8.133 -7.375 12.484 1 94.44 148 ILE B N 1
ATOM 2207 C CA . ILE B 1 148 ? -8.234 -6.113 11.766 1 94.44 148 ILE B CA 1
ATOM 2208 C C . ILE B 1 148 ? -9.352 -5.262 12.367 1 94.44 148 ILE B C 1
ATOM 2210 O O . ILE B 1 148 ? -9.734 -4.238 11.789 1 94.44 148 ILE B O 1
ATOM 2214 N N . SER B 1 149 ? -9.945 -5.77 13.445 1 84.25 149 SER B N 1
ATOM 2215 C CA . SER B 1 149 ? -10.969 -5.012 14.172 1 84.25 149 SER B CA 1
ATOM 2216 C C . SER B 1 149 ? -10.523 -4.719 15.602 1 84.25 149 SER B C 1
ATOM 2218 O O . SER B 1 149 ? -9.703 -5.449 16.172 1 84.25 149 SER B O 1
ATOM 2220 N N . ARG B 1 150 ? -10.562 -3.434 16.125 1 64.75 150 ARG B N 1
ATOM 2221 C CA . ARG B 1 150 ? -10.352 -3.246 17.547 1 64.75 150 ARG B CA 1
ATOM 2222 C C . ARG B 1 150 ? -11.234 -4.195 18.359 1 64.75 150 ARG B C 1
ATOM 2224 O O . ARG B 1 150 ? -12.398 -4.398 18.031 1 64.75 150 ARG B O 1
ATOM 2231 N N . GLY B 1 151 ? -10.602 -5.414 18.781 1 43.16 151 GLY B N 1
ATOM 2232 C CA . GLY B 1 151 ? -11.391 -6.156 19.75 1 43.16 151 GLY B CA 1
ATOM 2233 C C . GLY B 1 151 ? -12.195 -5.258 20.672 1 43.16 151 GLY B C 1
ATOM 2234 O O . GLY B 1 151 ? -11.914 -4.062 20.781 1 43.16 151 GLY B O 1
#

InterPro domains:
  IPR036271 Tetracyclin repressor-like, C-terminal domain superfamily [SSF48498] (37-147)
  IPR041678 Tetracyclin repressor-like, C-terminal domain 16 [PF17920] (39-144)

Organism: Mycobacterium marinum (strain ATCC BAA-535 / M) (NCBI:txid216594)